Protein AF-A0A955RBR2-F1 (afdb_monomer)

Radius of gyration: 29.65 Å; Cα contacts (8 Å, |Δi|>4): 440; chains: 1; bounding box: 81×74×74 Å

Secondary structure (DSSP, 8-state):
-----------------------SSGGGTGGGSPPTT-S----HHHHHHHHH------HHHHHHHHHTT--HHHHHHHHHHTT----TTTS--HHHHHHHHHHTSPPEEEEEETTTTHHHHHHHHHHHHHHHHHHHHH---PPPPTT--HHHHHHHHHHHHHHHHHHHHHHHHHHHTEEEEEEEEEEEEEETTEEEEEEEEE-TTS-HHHHHHHHT-TT-SEEEEEEEE-SSEEEEEEE-SSS-EEEEEEPTT---SEEEEEEEE-TTS-EEEEEE-

Solvent-accessible surface area (backbone atoms only — not comparable to full-atom values): 15579 Å² total; per-residue (Å²): 139,88,82,87,83,84,80,80,80,80,78,78,78,74,81,77,82,62,85,71,69,76,35,61,51,71,78,56,49,62,83,71,53,77,63,90,86,67,88,82,79,79,61,60,70,58,40,52,23,52,66,70,32,86,45,85,49,43,50,57,53,34,51,52,37,34,58,68,66,50,57,66,70,55,40,44,43,47,16,59,65,28,74,42,92,75,47,77,89,78,62,60,22,64,68,59,49,29,55,55,23,18,68,69,25,68,74,45,75,48,80,32,34,82,90,47,47,69,52,62,56,49,52,48,50,53,42,53,52,48,40,55,50,36,49,62,73,70,51,80,88,72,78,80,51,96,88,52,50,72,58,56,44,42,49,50,52,50,53,50,53,53,48,44,32,56,58,32,14,31,53,64,18,30,55,48,35,29,37,39,38,39,42,33,64,25,43,74,41,81,51,98,92,36,49,14,18,37,20,69,47,82,40,74,88,54,60,65,66,56,54,29,60,71,55,61,32,85,85,46,58,54,48,62,43,48,64,82,46,46,92,41,40,68,46,40,35,36,36,57,57,98,58,35,26,44,41,36,36,32,31,79,75,33,72,40,64,38,32,41,38,39,36,35,33,47,89,90,43,51,36,34,31,36,37,37,81

pLDDT: mean 86.08, std 15.45, range [29.11, 97.06]

Mean predicted aligned error: 9.51 Å

Sequence (277 aa):
MLTVALFSLLCVAHAEDTPGIVIEKVGDIYPILPPPGATRWDPNPLIEAIKASTGTFTPKDVYELIDHEVRPDVVSAVAAKAALFYDKNNMVSLTVQQQRARGGAMKQTVTLDDNNFAQLFQTFSDHRDAIAGADARVGALGDRRSDESQSMYERRARARDEQLVKVRGPFEGRIANTTFTITLPATVQERDGCSRAVAAWNANAIDFDLFRYTMGTTRAASATVALTQSPSIDKAWFVIDAQRRFEVLGKCGTTGSKAKVTMTRTPEGAWSGSAGF

Structure (mmCIF, N/CA/C/O backbone):
data_AF-A0A955RBR2-F1
#
_entry.id   AF-A0A955RBR2-F1
#
loop_
_atom_site.group_PDB
_atom_site.id
_atom_site.type_symbol
_atom_site.label_atom_id
_atom_site.label_alt_id
_atom_site.label_comp_id
_atom_site.label_asym_id
_atom_site.label_entity_id
_atom_site.label_seq_id
_atom_site.pdbx_PDB_ins_code
_atom_site.Cartn_x
_atom_site.Cartn_y
_atom_site.Cartn_z
_atom_site.occupancy
_atom_site.B_iso_or_equiv
_atom_site.auth_seq_id
_atom_site.auth_comp_id
_atom_site.auth_asym_id
_atom_site.auth_atom_id
_atom_site.pdbx_PDB_model_num
ATOM 1 N N . MET A 1 1 ? 57.818 56.211 -31.848 1.00 38.31 1 MET A N 1
ATOM 2 C CA . MET A 1 1 ? 56.906 55.292 -32.559 1.00 38.31 1 MET A CA 1
ATOM 3 C C . MET A 1 1 ? 56.902 53.978 -31.808 1.00 38.31 1 MET A C 1
ATOM 5 O O . MET A 1 1 ? 57.964 53.425 -31.565 1.00 38.31 1 MET A O 1
ATOM 9 N N . LEU A 1 2 ? 55.722 53.597 -31.335 1.00 31.80 2 LEU A N 1
ATOM 10 C CA . LEU A 1 2 ? 55.438 52.456 -30.475 1.00 31.80 2 LEU A CA 1
ATOM 11 C C . LEU A 1 2 ? 55.069 51.269 -31.378 1.00 31.80 2 LEU A C 1
ATOM 13 O O . LEU A 1 2 ? 54.145 51.409 -32.177 1.00 31.80 2 LEU A O 1
ATOM 17 N N . THR A 1 3 ? 55.740 50.125 -31.245 1.00 33.94 3 THR A N 1
ATOM 18 C CA . THR A 1 3 ? 55.301 48.874 -31.884 1.00 33.94 3 THR A CA 1
ATOM 19 C C . THR A 1 3 ? 55.317 47.774 -30.831 1.00 33.94 3 THR A C 1
ATOM 21 O O . THR A 1 3 ? 56.371 47.277 -30.447 1.00 33.94 3 THR A O 1
ATOM 24 N N . VAL A 1 4 ? 54.133 47.444 -30.316 1.00 33.88 4 VAL A N 1
ATOM 25 C CA . VAL A 1 4 ? 53.898 46.310 -29.417 1.00 33.88 4 VAL A CA 1
ATOM 26 C C . VAL A 1 4 ? 53.639 45.088 -30.295 1.00 33.88 4 VAL A C 1
ATOM 28 O O . VAL A 1 4 ? 52.676 45.074 -31.059 1.00 33.88 4 VAL A O 1
ATOM 31 N N . ALA A 1 5 ? 54.508 44.081 -30.212 1.00 37.19 5 ALA A N 1
ATOM 32 C CA . ALA A 1 5 ? 54.297 42.787 -30.850 1.00 37.19 5 ALA A CA 1
ATOM 33 C C . ALA A 1 5 ? 53.444 41.900 -29.930 1.00 37.19 5 ALA A C 1
ATOM 35 O O . ALA A 1 5 ? 53.827 41.593 -28.802 1.00 37.19 5 ALA A O 1
ATOM 36 N N . LEU A 1 6 ? 52.270 41.520 -30.430 1.00 32.66 6 LEU A N 1
ATOM 37 C CA . LEU A 1 6 ? 51.322 40.607 -29.806 1.00 32.66 6 LEU A CA 1
ATOM 38 C C . LEU A 1 6 ? 51.827 39.165 -30.014 1.00 32.66 6 LEU A C 1
ATOM 40 O O . LEU A 1 6 ? 51.811 38.671 -31.139 1.00 32.66 6 LEU A O 1
ATOM 44 N N . PHE A 1 7 ? 52.287 38.488 -28.960 1.00 32.66 7 PHE A N 1
ATOM 45 C CA . PHE A 1 7 ? 52.522 37.040 -28.989 1.00 32.66 7 PHE A CA 1
ATOM 46 C C . PHE A 1 7 ? 51.293 36.337 -28.410 1.00 32.66 7 PHE A C 1
ATOM 48 O O . PHE A 1 7 ? 51.072 36.324 -27.200 1.00 32.66 7 PHE A O 1
ATOM 55 N N . SER A 1 8 ? 50.466 35.776 -29.289 1.00 34.03 8 SER A N 1
ATOM 56 C CA . SER A 1 8 ? 49.366 34.888 -28.920 1.00 34.03 8 SER A CA 1
ATOM 57 C C . SER A 1 8 ? 49.933 33.518 -28.539 1.00 34.03 8 SER A C 1
ATOM 59 O O . SER A 1 8 ? 50.318 32.739 -29.409 1.00 34.03 8 SER A O 1
ATOM 61 N N . LEU A 1 9 ? 49.984 33.214 -27.239 1.00 33.88 9 LEU A N 1
ATOM 62 C CA . LEU A 1 9 ? 50.126 31.840 -26.761 1.00 33.88 9 LEU A CA 1
ATOM 63 C C . LEU A 1 9 ? 48.820 31.090 -27.064 1.00 33.88 9 LEU A C 1
ATOM 65 O O . LEU A 1 9 ? 47.796 31.329 -26.424 1.00 33.88 9 LEU A O 1
ATOM 69 N N . LEU A 1 10 ? 48.856 30.177 -28.035 1.00 35.56 10 LEU A N 1
ATOM 70 C CA . LEU A 1 10 ? 47.874 29.101 -28.126 1.00 35.56 10 LEU A CA 1
ATOM 71 C C . LEU A 1 10 ? 48.101 28.151 -26.942 1.00 35.56 10 LEU A C 1
ATOM 73 O O . LEU A 1 10 ? 49.005 27.318 -26.969 1.00 35.56 10 LEU A O 1
ATOM 77 N N . CYS A 1 11 ? 47.262 28.250 -25.913 1.00 29.11 11 CYS A N 1
ATOM 78 C CA . CYS A 1 11 ? 47.038 27.130 -25.009 1.00 29.11 11 CYS A CA 1
ATOM 79 C C . CYS A 1 11 ? 46.270 26.055 -25.784 1.00 29.11 11 CYS A C 1
ATOM 81 O O . CYS A 1 11 ? 45.053 26.138 -25.943 1.00 29.11 11 CYS A O 1
ATOM 83 N N . VAL A 1 12 ? 46.985 25.044 -26.277 1.00 35.69 12 VAL A N 1
ATOM 84 C CA . VAL A 1 12 ? 46.375 23.765 -26.645 1.00 35.69 12 VAL A CA 1
ATOM 85 C C . VAL A 1 12 ? 45.964 23.099 -25.335 1.00 35.69 12 VAL A C 1
ATOM 87 O O . VAL A 1 12 ? 46.777 22.458 -24.669 1.00 35.69 12 VAL A O 1
ATOM 90 N N . ALA A 1 13 ? 44.712 23.316 -24.934 1.00 34.09 13 ALA A N 1
ATOM 91 C CA . ALA A 1 13 ? 44.087 22.541 -23.877 1.00 34.09 13 ALA A CA 1
ATOM 92 C C . ALA A 1 13 ? 44.021 21.087 -24.360 1.00 34.09 13 ALA A C 1
ATOM 94 O O . ALA A 1 13 ? 43.207 20.735 -25.212 1.00 34.09 13 ALA A O 1
ATOM 95 N N . HIS A 1 14 ? 44.939 20.265 -23.858 1.00 30.06 14 HIS A N 1
ATOM 96 C CA . HIS A 1 14 ? 44.814 18.822 -23.938 1.00 30.06 14 HIS A CA 1
ATOM 97 C C . HIS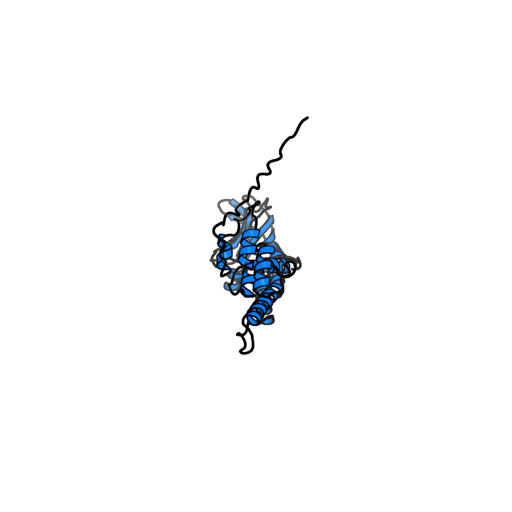 A 1 14 ? 43.569 18.451 -23.133 1.00 30.06 14 HIS A C 1
ATOM 99 O O . HIS A 1 14 ? 43.501 18.725 -21.936 1.00 30.06 14 HIS A O 1
ATOM 105 N N . ALA A 1 15 ? 42.566 17.892 -23.808 1.00 33.88 15 ALA A N 1
ATOM 106 C CA . ALA A 1 15 ? 41.482 17.196 -23.142 1.00 33.88 15 ALA A CA 1
ATOM 107 C C . ALA A 1 15 ? 42.113 16.018 -22.391 1.00 33.88 15 ALA A C 1
ATOM 109 O O . ALA A 1 15 ? 42.592 15.070 -23.012 1.00 33.88 15 ALA A O 1
ATOM 110 N N . GLU A 1 16 ? 42.214 16.135 -21.070 1.00 36.62 16 GLU A N 1
ATOM 111 C CA . GLU A 1 16 ? 42.677 15.044 -20.225 1.00 36.62 16 GLU A CA 1
ATOM 112 C C . GLU A 1 16 ? 41.639 13.921 -20.267 1.00 36.62 16 GLU A C 1
ATOM 114 O O . GLU A 1 16 ? 40.476 14.092 -19.891 1.00 36.62 16 GLU A O 1
ATOM 119 N N . ASP A 1 17 ? 42.096 12.781 -20.778 1.00 39.78 17 ASP A N 1
ATOM 120 C CA . ASP A 1 17 ? 41.400 11.506 -20.862 1.00 39.78 17 ASP A CA 1
ATOM 121 C C . ASP A 1 17 ? 41.093 11.035 -19.432 1.00 39.78 17 ASP A C 1
ATOM 123 O O . ASP A 1 17 ? 41.914 10.434 -18.735 1.00 39.78 17 ASP A O 1
ATOM 127 N N . THR A 1 18 ? 39.920 11.423 -18.933 1.00 44.91 18 THR A N 1
ATOM 128 C CA . THR A 1 18 ? 39.388 10.915 -17.666 1.00 44.91 18 THR A CA 1
ATOM 129 C C . THR A 1 18 ? 39.171 9.418 -17.875 1.00 44.91 18 THR A C 1
ATOM 131 O O . THR A 1 18 ? 38.595 9.086 -18.910 1.00 44.91 18 THR A O 1
ATOM 134 N N . PRO A 1 19 ? 39.602 8.507 -16.972 1.00 51.41 19 PRO A N 1
ATOM 135 C CA . PRO A 1 19 ? 39.391 7.072 -17.159 1.00 51.41 19 PRO A CA 1
ATOM 136 C C . PRO A 1 19 ? 37.927 6.831 -17.523 1.00 51.41 19 PRO A C 1
ATOM 138 O O . PRO A 1 19 ? 37.027 7.121 -16.731 1.00 51.41 19 PRO A O 1
ATOM 141 N N . GLY A 1 20 ? 37.715 6.434 -18.780 1.00 76.88 20 GLY A N 1
ATOM 142 C CA . GLY A 1 20 ? 36.411 6.517 -19.416 1.00 76.88 20 GLY A CA 1
ATOM 143 C C . GLY A 1 20 ? 35.409 5.670 -18.653 1.00 76.88 20 GLY A C 1
ATOM 144 O O . GLY A 1 20 ? 35.665 4.500 -18.372 1.00 76.88 20 GLY A O 1
ATOM 145 N N . ILE A 1 21 ? 34.268 6.257 -18.300 1.00 86.69 21 ILE A N 1
ATOM 146 C CA . ILE A 1 21 ? 33.142 5.491 -17.776 1.00 86.69 21 ILE A CA 1
ATOM 147 C C . ILE A 1 21 ? 32.750 4.474 -18.856 1.00 86.69 21 ILE A C 1
ATOM 149 O O . ILE A 1 21 ? 32.410 4.859 -19.974 1.00 86.69 21 ILE A O 1
ATOM 153 N N . VAL A 1 22 ? 32.787 3.185 -18.524 1.00 90.88 22 VAL A N 1
ATOM 154 C CA . VAL A 1 22 ? 32.344 2.106 -19.412 1.00 90.88 22 VAL A CA 1
ATOM 155 C C . VAL A 1 22 ? 31.019 1.574 -18.890 1.00 90.88 22 VAL A C 1
ATOM 157 O O . VAL A 1 22 ? 30.930 1.153 -17.740 1.00 90.88 22 VAL A O 1
ATOM 160 N N . ILE A 1 23 ? 29.993 1.604 -19.740 1.00 93.12 23 ILE A N 1
ATOM 161 C CA . ILE A 1 23 ? 28.670 1.049 -19.446 1.00 93.12 23 ILE A CA 1
ATOM 162 C C . ILE A 1 23 ? 28.407 -0.075 -20.441 1.00 93.12 23 ILE A C 1
ATOM 164 O O . ILE A 1 23 ? 28.347 0.186 -21.641 1.00 93.12 23 ILE A O 1
ATOM 168 N N . GLU A 1 24 ? 28.210 -1.304 -19.976 1.00 91.12 24 GLU A N 1
ATOM 169 C CA . GLU A 1 24 ? 27.816 -2.442 -20.824 1.00 91.12 24 GLU A CA 1
ATOM 170 C C . GLU A 1 24 ? 26.394 -2.918 -20.517 1.00 91.12 24 GLU A C 1
ATOM 172 O O . GLU A 1 24 ? 25.715 -3.473 -21.383 1.00 91.12 24 GLU A O 1
ATOM 177 N N . LYS A 1 25 ? 25.928 -2.676 -19.291 1.00 92.25 25 LYS A N 1
ATOM 178 C CA . LYS A 1 25 ? 24.607 -3.066 -18.787 1.00 92.25 25 LYS A CA 1
ATOM 179 C C . LYS A 1 25 ? 24.084 -2.040 -17.786 1.00 92.25 25 LYS A C 1
ATOM 181 O O . LYS A 1 25 ? 24.838 -1.241 -17.235 1.00 92.25 25 LYS A O 1
ATOM 186 N N . VAL A 1 26 ? 22.790 -2.118 -17.473 1.00 92.44 26 VAL A N 1
ATOM 187 C CA . VAL A 1 26 ? 22.153 -1.253 -16.461 1.00 92.44 26 VAL A CA 1
ATOM 188 C C . VAL A 1 26 ? 22.843 -1.318 -15.103 1.00 92.44 26 VAL A C 1
ATOM 190 O O . VAL A 1 26 ? 22.989 -0.293 -14.446 1.00 92.44 26 VAL A O 1
ATOM 193 N N . GLY A 1 27 ? 23.337 -2.495 -14.710 1.00 91.62 27 GLY A N 1
ATOM 194 C CA . GLY A 1 27 ? 24.050 -2.676 -13.445 1.00 91.62 27 GLY A CA 1
ATOM 195 C C . GLY A 1 27 ? 25.259 -1.750 -13.262 1.00 91.62 27 GLY A C 1
ATOM 196 O O . GLY A 1 27 ? 25.570 -1.390 -12.130 1.00 91.62 27 GLY A O 1
ATOM 197 N N . ASP A 1 28 ? 25.899 -1.323 -14.353 1.00 93.75 28 ASP A N 1
ATOM 198 C CA . ASP A 1 28 ? 27.083 -0.455 -14.313 1.00 93.75 28 ASP A CA 1
ATOM 199 C C . ASP A 1 28 ? 26.712 1.016 -14.061 1.00 93.75 28 ASP A C 1
ATOM 201 O O . ASP A 1 28 ? 27.560 1.823 -13.690 1.00 93.75 28 ASP A O 1
ATOM 205 N N . ILE A 1 29 ? 25.432 1.371 -14.222 1.00 93.38 29 ILE A N 1
ATOM 206 C CA . ILE A 1 29 ? 24.913 2.724 -13.996 1.00 93.38 29 ILE A CA 1
ATOM 207 C C . ILE A 1 29 ? 24.826 3.013 -12.492 1.00 93.38 29 ILE A C 1
ATOM 209 O O . ILE A 1 29 ? 25.201 4.101 -12.055 1.00 93.38 29 ILE A O 1
ATOM 213 N N . TYR A 1 30 ? 24.359 2.052 -11.685 1.00 93.00 30 TYR A N 1
ATOM 214 C CA . TYR A 1 30 ? 24.058 2.272 -10.263 1.00 93.00 30 TYR A CA 1
ATOM 215 C C . TYR A 1 30 ? 25.238 2.774 -9.418 1.00 93.00 30 TYR A C 1
ATOM 217 O O . TYR A 1 30 ? 25.023 3.705 -8.642 1.00 93.00 30 TYR A O 1
ATOM 225 N N . PRO A 1 31 ? 26.473 2.250 -9.557 1.00 92.00 31 PRO A N 1
ATOM 226 C CA . PRO A 1 31 ? 27.621 2.740 -8.789 1.00 92.00 31 PRO A CA 1
ATOM 227 C C . PRO A 1 31 ? 28.009 4.195 -9.088 1.00 92.00 31 PRO A C 1
ATOM 229 O O . PRO A 1 31 ? 28.747 4.799 -8.315 1.00 92.00 31 PRO A O 1
ATOM 232 N N . ILE A 1 32 ? 27.547 4.744 -10.215 1.00 91.69 32 ILE A N 1
ATOM 233 C CA . ILE A 1 32 ? 27.901 6.082 -10.711 1.00 91.69 32 ILE A CA 1
ATOM 234 C C . ILE A 1 32 ? 26.835 7.114 -10.317 1.00 91.69 32 ILE A C 1
ATOM 236 O O . ILE A 1 32 ? 27.088 8.324 -10.333 1.00 91.69 32 ILE A O 1
ATOM 240 N N . LEU A 1 33 ? 25.634 6.649 -9.957 1.00 91.00 33 LEU A N 1
ATOM 241 C CA . LEU A 1 33 ? 24.558 7.516 -9.503 1.00 91.00 33 LEU A CA 1
ATOM 242 C C . LEU A 1 33 ? 24.964 8.249 -8.219 1.00 91.00 33 LEU A C 1
ATOM 244 O O . LEU A 1 33 ? 25.664 7.696 -7.366 1.00 91.00 33 LEU A O 1
ATOM 248 N N . PRO A 1 34 ? 24.517 9.503 -8.053 1.00 89.19 34 PRO A N 1
ATOM 249 C CA . PRO A 1 34 ? 24.837 10.245 -6.854 1.00 89.19 34 PRO A CA 1
ATOM 250 C C . PRO A 1 34 ? 24.145 9.619 -5.636 1.00 89.19 34 PRO A C 1
ATOM 252 O O . PRO A 1 34 ? 23.064 9.034 -5.766 1.00 89.19 34 PRO A O 1
ATOM 255 N N . PRO A 1 35 ? 24.704 9.794 -4.427 1.00 84.31 35 PRO A N 1
ATOM 256 C CA . PRO A 1 35 ? 24.008 9.397 -3.215 1.00 84.31 35 PRO A CA 1
ATOM 257 C C . PRO A 1 35 ? 22.679 10.166 -3.080 1.00 84.31 35 PRO A C 1
ATOM 259 O O . PRO A 1 35 ? 22.572 11.311 -3.546 1.00 84.31 35 PRO A O 1
ATOM 262 N N . PRO A 1 36 ? 21.667 9.582 -2.410 1.00 80.31 36 PRO A N 1
ATOM 263 C CA . PRO A 1 36 ? 20.392 10.252 -2.179 1.00 80.31 36 PRO A CA 1
ATOM 264 C C . PRO A 1 36 ? 20.579 11.641 -1.550 1.00 80.31 36 PRO A C 1
ATOM 266 O O . PRO A 1 36 ? 21.291 11.796 -0.560 1.00 80.31 36 PRO A O 1
ATOM 269 N N . GLY A 1 37 ? 19.935 12.658 -2.129 1.00 75.44 37 GLY A N 1
ATOM 270 C CA . GLY A 1 37 ? 19.992 14.040 -1.633 1.00 75.44 37 GLY A CA 1
ATOM 271 C C . GLY A 1 37 ? 21.184 14.873 -2.118 1.00 75.44 37 GLY A C 1
ATOM 272 O O . GLY A 1 37 ? 21.305 16.032 -1.718 1.00 75.44 37 GLY A O 1
ATOM 273 N N . ALA A 1 38 ? 22.048 14.344 -2.991 1.00 82.56 38 ALA A N 1
ATOM 274 C CA . ALA A 1 38 ? 23.099 15.147 -3.611 1.00 82.56 38 ALA A CA 1
ATOM 275 C C . ALA A 1 38 ? 22.505 16.295 -4.446 1.00 82.56 38 ALA A C 1
ATOM 277 O O . ALA A 1 38 ? 21.700 16.086 -5.352 1.00 82.56 38 ALA A O 1
ATOM 278 N N . THR A 1 39 ? 22.939 17.523 -4.166 1.00 76.50 39 THR A N 1
ATOM 279 C CA . THR A 1 39 ? 22.464 18.737 -4.854 1.00 76.50 39 THR A CA 1
ATOM 280 C C . THR A 1 39 ? 23.359 19.163 -6.017 1.00 76.50 39 THR A C 1
ATOM 282 O O . THR A 1 39 ? 22.969 20.011 -6.817 1.00 76.50 39 THR A O 1
ATOM 285 N N . ARG A 1 40 ? 24.565 18.591 -6.121 1.00 82.94 40 ARG A N 1
ATOM 286 C CA . ARG A 1 40 ? 25.558 18.895 -7.158 1.00 82.94 40 ARG A CA 1
ATOM 287 C C . ARG A 1 40 ? 26.092 17.596 -7.749 1.00 82.94 40 ARG A C 1
ATOM 289 O O . ARG A 1 40 ? 26.981 16.975 -7.177 1.00 82.94 40 ARG A O 1
ATOM 296 N N . TRP A 1 41 ? 25.522 17.194 -8.878 1.00 88.75 41 TRP A N 1
ATOM 297 C CA . TRP A 1 41 ? 25.994 16.071 -9.682 1.00 88.75 41 TRP A CA 1
ATOM 298 C C . TRP A 1 41 ? 25.629 16.304 -11.151 1.00 88.75 41 TRP A C 1
ATOM 300 O O . TRP A 1 41 ? 24.476 16.624 -11.470 1.00 88.75 41 TRP A O 1
ATOM 310 N N . ASP A 1 42 ? 26.624 16.172 -12.025 1.00 89.88 42 ASP A N 1
ATOM 311 C CA . ASP A 1 42 ? 26.473 16.302 -13.472 1.00 89.88 42 ASP A CA 1
ATOM 312 C C . ASP A 1 42 ? 26.275 14.909 -14.095 1.00 89.88 42 ASP A C 1
ATOM 314 O O . ASP A 1 42 ? 27.162 14.064 -13.965 1.00 89.88 42 ASP A O 1
ATOM 318 N N . PRO A 1 43 ? 25.139 14.635 -14.764 1.00 92.31 43 PRO A N 1
ATOM 319 C CA . PRO A 1 43 ? 24.895 13.347 -15.407 1.00 92.31 43 PRO A CA 1
ATOM 320 C C . PRO A 1 43 ? 25.666 13.183 -16.719 1.00 92.31 43 PRO A C 1
ATOM 322 O O . PRO A 1 43 ? 25.678 12.083 -17.265 1.00 92.31 43 PRO A O 1
ATOM 325 N N . ASN A 1 44 ? 26.196 14.268 -17.301 1.00 94.12 44 ASN A N 1
ATOM 326 C CA . ASN A 1 44 ? 26.586 14.288 -18.707 1.00 94.12 44 ASN A CA 1
ATOM 327 C C . ASN A 1 44 ? 27.673 13.252 -19.015 1.00 94.12 44 ASN A C 1
ATOM 329 O O . ASN A 1 44 ? 27.507 12.535 -20.001 1.00 94.12 44 ASN A O 1
ATOM 333 N N . PRO A 1 45 ? 28.707 13.064 -18.167 1.00 93.94 45 PRO A N 1
ATOM 334 C CA . PRO A 1 45 ? 29.693 12.007 -18.387 1.00 93.94 45 PRO A CA 1
ATOM 335 C C . PRO A 1 45 ? 29.068 10.607 -18.471 1.00 93.94 45 PRO A C 1
ATOM 337 O O . PRO A 1 45 ? 29.426 9.815 -19.339 1.00 93.94 45 PRO A O 1
ATOM 340 N N . LEU A 1 46 ? 28.085 10.315 -17.612 1.00 95.00 46 LEU A N 1
ATOM 341 C CA . LEU A 1 46 ? 27.357 9.045 -17.624 1.00 95.00 46 LEU A CA 1
ATOM 342 C C . LEU A 1 46 ? 26.474 8.912 -18.874 1.00 95.00 46 LEU A C 1
ATOM 344 O O . LEU A 1 46 ? 26.439 7.853 -19.495 1.00 95.00 46 LEU A O 1
ATOM 348 N N . ILE A 1 47 ? 25.776 9.979 -19.270 1.00 95.62 47 ILE A N 1
ATOM 349 C CA . ILE A 1 47 ? 24.927 9.993 -20.470 1.00 95.62 47 ILE A CA 1
ATOM 350 C C . ILE A 1 47 ? 25.758 9.750 -21.736 1.00 95.62 47 ILE A C 1
ATOM 352 O O . ILE A 1 47 ? 25.348 8.961 -22.588 1.00 95.62 47 ILE A O 1
ATOM 356 N N . GLU A 1 48 ? 26.917 10.396 -21.868 1.00 95.62 48 GLU A N 1
ATOM 357 C CA . GLU A 1 48 ? 27.809 10.185 -23.013 1.00 95.62 48 GLU A CA 1
ATOM 358 C C . GLU A 1 48 ? 28.371 8.759 -23.033 1.00 95.62 48 GLU A C 1
ATOM 360 O O . GLU A 1 48 ? 28.381 8.124 -24.089 1.00 95.62 48 GLU A O 1
ATOM 365 N N . ALA A 1 49 ? 28.713 8.195 -21.871 1.00 94.94 49 ALA A N 1
ATOM 366 C CA . ALA A 1 49 ? 29.115 6.794 -21.765 1.00 94.94 49 ALA A CA 1
ATOM 367 C C . ALA A 1 49 ? 27.996 5.816 -22.176 1.00 94.94 49 ALA A C 1
ATOM 369 O O . ALA A 1 49 ? 28.249 4.854 -22.901 1.00 94.94 49 ALA A O 1
ATOM 370 N N . ILE A 1 50 ? 26.740 6.079 -21.795 1.00 96.12 50 ILE A N 1
ATOM 371 C CA . ILE A 1 50 ? 25.576 5.282 -22.227 1.00 96.12 50 ILE A CA 1
ATOM 372 C C . ILE A 1 50 ? 25.389 5.357 -23.749 1.00 96.12 50 ILE A C 1
ATOM 374 O O . ILE A 1 50 ? 25.125 4.342 -24.396 1.00 96.12 50 ILE A O 1
ATOM 378 N N . LYS A 1 51 ? 25.530 6.546 -24.349 1.00 94.38 51 LYS A N 1
ATOM 379 C CA . LYS A 1 51 ? 25.419 6.714 -25.808 1.00 94.38 51 LYS A CA 1
ATOM 380 C C . LYS A 1 51 ? 26.514 5.938 -26.541 1.00 94.38 51 LYS A C 1
ATOM 382 O O . LYS A 1 51 ? 26.204 5.227 -27.504 1.00 94.38 51 LYS A O 1
ATOM 387 N N . ALA A 1 52 ? 27.753 6.051 -26.057 1.00 93.75 52 ALA A N 1
ATOM 388 C CA . ALA A 1 52 ? 28.937 5.390 -26.603 1.00 93.75 52 ALA A CA 1
ATOM 389 C C . ALA A 1 52 ? 28.959 3.869 -26.370 1.00 93.75 52 ALA A C 1
ATOM 391 O O . ALA A 1 52 ? 29.639 3.153 -27.102 1.00 93.75 52 ALA A O 1
ATOM 392 N N . SER A 1 53 ? 28.199 3.372 -25.391 1.00 93.31 53 SER A N 1
ATOM 393 C CA . SER A 1 53 ? 28.088 1.948 -25.077 1.00 93.31 53 SER A CA 1
ATOM 394 C C . SER A 1 53 ? 27.748 1.098 -26.304 1.00 93.31 53 SER A C 1
ATOM 396 O O . SER A 1 53 ? 26.846 1.418 -27.083 1.00 93.31 53 SER A O 1
ATOM 398 N N . THR A 1 54 ? 28.421 -0.038 -26.446 1.00 90.31 54 THR A N 1
ATOM 399 C CA . THR A 1 54 ? 28.084 -1.092 -27.416 1.00 90.31 54 THR A CA 1
ATOM 400 C C . THR A 1 54 ? 27.157 -2.159 -26.823 1.00 90.31 54 THR A C 1
ATOM 402 O O . THR A 1 54 ? 26.758 -3.086 -27.529 1.00 90.31 54 THR A O 1
ATOM 405 N N . GLY A 1 55 ? 26.792 -2.019 -25.544 1.00 88.06 55 GLY A N 1
ATOM 406 C CA . GLY A 1 55 ? 25.884 -2.909 -24.832 1.00 88.06 55 GLY A CA 1
ATOM 407 C C . GLY A 1 55 ? 24.486 -2.941 -25.449 1.00 88.06 55 GLY A C 1
ATOM 408 O O . GLY A 1 55 ? 23.996 -1.956 -26.011 1.00 88.06 55 GLY A O 1
ATOM 409 N N . THR A 1 56 ? 23.831 -4.098 -25.345 1.00 89.50 56 THR A N 1
ATOM 410 C CA . THR A 1 56 ? 22.446 -4.271 -25.797 1.00 89.50 56 THR A CA 1
ATOM 411 C C . THR A 1 56 ? 21.501 -3.939 -24.652 1.00 89.50 56 THR A C 1
ATOM 413 O O . THR A 1 56 ? 21.406 -4.701 -23.695 1.00 89.50 56 THR A O 1
ATOM 416 N N . PHE A 1 57 ? 20.790 -2.819 -24.772 1.00 94.81 57 PHE A N 1
ATOM 417 C CA . PHE A 1 57 ? 19.751 -2.424 -23.826 1.00 94.81 57 PHE A CA 1
ATOM 418 C C . PHE A 1 57 ? 18.377 -2.883 -24.304 1.00 94.81 57 PHE A C 1
ATOM 420 O O . PHE A 1 57 ? 18.084 -2.924 -25.501 1.00 94.81 57 PHE A O 1
ATOM 427 N N . THR A 1 58 ? 17.520 -3.203 -23.350 1.00 95.31 58 THR A N 1
ATOM 428 C CA . THR A 1 58 ? 16.186 -3.758 -23.566 1.00 95.31 58 THR A CA 1
ATOM 429 C C . THR A 1 58 ? 15.116 -2.883 -22.909 1.00 95.31 58 THR A C 1
ATOM 431 O O . THR A 1 58 ? 15.423 -2.041 -22.067 1.00 95.31 58 THR A O 1
ATOM 434 N N . PRO A 1 59 ? 13.826 -3.036 -23.249 1.00 96.44 59 PRO A N 1
ATOM 435 C CA . PRO A 1 59 ? 12.765 -2.371 -22.500 1.00 96.44 59 PRO A CA 1
ATOM 436 C C . PRO A 1 59 ? 12.810 -2.651 -20.994 1.00 96.44 59 PRO A C 1
ATOM 438 O O . PRO A 1 59 ? 12.553 -1.738 -20.209 1.00 96.44 59 PRO A O 1
ATOM 441 N N . LYS A 1 60 ? 13.168 -3.876 -20.581 1.00 95.56 60 LYS A N 1
ATOM 442 C CA . LYS A 1 60 ? 13.317 -4.223 -19.160 1.00 95.56 60 LYS A CA 1
ATOM 443 C C . LYS A 1 60 ? 14.304 -3.300 -18.439 1.00 95.56 60 LYS A C 1
ATOM 445 O O . LYS A 1 60 ? 13.971 -2.794 -17.373 1.00 95.56 60 LYS A O 1
ATOM 450 N N . ASP A 1 61 ? 15.455 -3.043 -19.050 1.00 96.62 61 ASP A N 1
ATOM 451 C CA . ASP A 1 61 ? 16.496 -2.149 -18.530 1.00 96.62 61 ASP A CA 1
ATOM 452 C C . ASP A 1 61 ? 15.963 -0.734 -18.259 1.00 96.62 61 ASP A C 1
ATOM 454 O O . ASP A 1 61 ? 16.225 -0.129 -17.220 1.00 96.62 61 ASP A O 1
ATOM 458 N N . VAL A 1 62 ? 15.152 -0.214 -19.184 1.00 97.06 62 VAL A N 1
ATOM 459 C CA . VAL A 1 62 ? 14.535 1.111 -19.048 1.00 97.06 62 VAL A CA 1
ATOM 460 C C . VAL A 1 62 ? 13.539 1.133 -17.889 1.00 97.06 62 VAL A C 1
ATOM 462 O O . VAL A 1 62 ? 13.551 2.064 -17.085 1.00 97.06 62 VAL A O 1
ATOM 465 N N . TYR A 1 63 ? 12.677 0.117 -17.787 1.00 96.88 63 TYR A N 1
ATOM 466 C CA . TYR A 1 63 ? 11.695 0.030 -16.704 1.00 96.88 63 TYR A CA 1
ATOM 467 C C . TYR A 1 63 ? 12.355 -0.141 -15.333 1.00 96.88 63 TYR A C 1
ATOM 469 O O . TYR A 1 63 ? 11.882 0.452 -14.367 1.00 96.88 63 TYR A O 1
ATOM 477 N N . GLU A 1 64 ? 13.472 -0.866 -15.256 1.00 96.00 64 GLU A N 1
ATOM 478 C CA . GLU A 1 64 ? 14.256 -1.012 -14.028 1.00 96.00 64 GLU A CA 1
ATOM 479 C C . GLU A 1 64 ? 14.790 0.340 -13.537 1.00 96.00 64 GLU A C 1
ATOM 481 O O . GLU A 1 64 ? 14.656 0.667 -12.357 1.00 96.00 64 GLU A O 1
ATOM 486 N N . LEU A 1 65 ? 15.329 1.169 -14.434 1.00 96.25 65 LEU A N 1
ATOM 487 C CA . LEU A 1 65 ? 15.788 2.518 -14.088 1.00 96.25 65 LEU A CA 1
ATOM 488 C C . LEU A 1 65 ? 14.633 3.438 -13.670 1.00 96.25 65 LEU A C 1
ATOM 490 O O . LEU A 1 65 ? 14.781 4.217 -12.728 1.00 96.25 65 LEU A O 1
ATOM 494 N N . ILE A 1 66 ? 13.478 3.334 -14.336 1.00 96.19 66 ILE A N 1
ATOM 495 C CA . ILE A 1 66 ? 12.267 4.082 -13.966 1.00 96.19 66 ILE A CA 1
ATOM 496 C C . ILE A 1 66 ? 11.808 3.700 -12.553 1.00 96.19 66 ILE A C 1
ATOM 498 O O . ILE A 1 66 ? 11.481 4.583 -11.761 1.00 96.19 66 ILE A O 1
ATOM 502 N N . ASP A 1 67 ? 11.779 2.408 -12.225 1.00 95.50 67 ASP A N 1
ATOM 503 C CA . ASP A 1 67 ? 11.311 1.923 -10.923 1.00 95.50 67 ASP A CA 1
ATOM 504 C C . ASP A 1 67 ? 12.293 2.225 -9.780 1.00 95.50 67 ASP A C 1
ATOM 506 O O . ASP A 1 67 ? 11.860 2.388 -8.641 1.00 95.50 67 ASP A O 1
ATOM 510 N N . HIS A 1 68 ? 13.582 2.394 -10.088 1.00 92.81 68 HIS A N 1
ATOM 511 C CA . HIS A 1 68 ? 14.590 2.927 -9.161 1.00 92.81 68 HIS A CA 1
ATOM 512 C C . HIS A 1 68 ? 14.610 4.461 -9.087 1.00 92.81 68 HIS A C 1
ATOM 514 O O . HIS A 1 68 ? 15.493 5.031 -8.446 1.00 92.81 68 HIS A O 1
ATOM 520 N N . GLU A 1 69 ? 13.661 5.133 -9.744 1.00 91.31 69 GLU A N 1
ATOM 521 C CA . GLU A 1 69 ? 13.526 6.594 -9.749 1.00 91.31 69 GLU A CA 1
ATOM 522 C C . GLU A 1 69 ? 14.801 7.311 -10.229 1.00 91.31 69 GLU A C 1
ATOM 524 O O . GLU A 1 69 ? 15.121 8.426 -9.808 1.00 91.31 69 GLU A O 1
ATOM 529 N N . VAL A 1 70 ? 15.531 6.672 -11.151 1.00 92.69 70 VAL A N 1
ATOM 530 C CA . VAL A 1 70 ? 16.709 7.264 -11.785 1.00 92.69 70 VAL A CA 1
ATOM 531 C C . VAL A 1 70 ? 16.290 8.491 -12.591 1.00 92.69 70 VAL A C 1
ATOM 533 O O . VAL A 1 70 ? 15.191 8.578 -13.146 1.00 92.69 70 VAL A O 1
ATOM 536 N N . ARG A 1 71 ? 17.188 9.476 -12.648 1.00 92.31 71 ARG A N 1
ATOM 537 C CA . ARG A 1 71 ? 16.918 10.772 -13.262 1.00 92.31 71 ARG A CA 1
ATOM 538 C C . ARG A 1 71 ? 16.446 10.632 -14.726 1.00 92.31 71 ARG A C 1
ATOM 540 O O . ARG A 1 71 ? 17.042 9.857 -15.477 1.00 92.31 71 ARG A O 1
ATOM 547 N N . PRO A 1 72 ? 15.418 11.391 -15.167 1.00 93.69 72 PRO A N 1
ATOM 548 C CA . PRO A 1 72 ? 14.780 11.169 -16.471 1.00 93.69 72 PRO A CA 1
ATOM 549 C C . PRO A 1 72 ? 15.693 11.289 -17.697 1.00 93.69 72 PRO A C 1
ATOM 551 O O . PRO A 1 72 ? 15.424 10.681 -18.726 1.00 93.69 72 PRO A O 1
ATOM 554 N N . ASP A 1 73 ? 16.755 12.085 -17.625 1.00 94.69 73 ASP A N 1
ATOM 555 C CA . ASP A 1 73 ? 17.730 12.250 -18.705 1.00 94.69 73 ASP A CA 1
ATOM 556 C C . ASP A 1 73 ? 18.628 11.019 -18.888 1.00 94.69 73 ASP A C 1
ATOM 558 O O . ASP A 1 73 ? 18.862 10.604 -20.023 1.00 94.69 73 ASP A O 1
ATOM 562 N N . VAL A 1 74 ? 19.050 10.385 -17.792 1.00 95.75 74 VAL A N 1
ATOM 563 C CA . VAL A 1 74 ? 19.761 9.095 -17.821 1.00 95.75 74 VAL A CA 1
ATOM 564 C C . VAL A 1 74 ? 18.845 7.995 -18.365 1.00 95.75 74 VAL A C 1
ATOM 566 O O . VAL A 1 74 ? 19.240 7.250 -19.261 1.00 95.75 74 VAL A O 1
ATOM 569 N N . VAL A 1 75 ? 17.592 7.938 -17.895 1.00 96.81 75 VAL A N 1
ATOM 570 C CA . VAL A 1 75 ? 16.582 6.989 -18.404 1.00 96.81 75 VAL A CA 1
ATOM 571 C C . VAL A 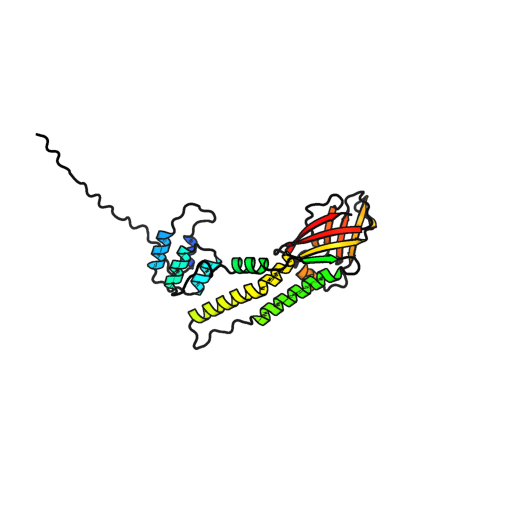1 75 ? 16.354 7.184 -19.905 1.00 96.81 75 VAL A C 1
ATOM 573 O O . VAL A 1 75 ? 16.327 6.211 -20.653 1.00 96.81 75 VAL A O 1
ATOM 576 N N . SER A 1 76 ? 16.237 8.435 -20.360 1.00 97.00 76 SER A N 1
ATOM 577 C CA . SER A 1 76 ? 16.060 8.778 -21.776 1.00 97.00 76 SER A CA 1
ATOM 578 C C . SER A 1 76 ? 17.221 8.281 -22.646 1.00 97.00 76 SER A C 1
ATOM 580 O O . SER A 1 76 ? 16.992 7.747 -23.733 1.00 97.00 76 SER A O 1
ATOM 582 N N . ALA A 1 77 ? 18.464 8.384 -22.159 1.00 96.31 77 ALA A N 1
ATOM 583 C CA . ALA A 1 77 ? 19.636 7.873 -22.868 1.00 96.31 77 ALA A CA 1
ATOM 584 C C . ALA A 1 77 ? 19.578 6.346 -23.051 1.00 96.31 77 ALA A C 1
ATOM 586 O O . ALA A 1 77 ? 19.803 5.849 -24.155 1.00 96.31 77 ALA A O 1
ATOM 587 N N . VAL A 1 78 ? 19.206 5.606 -22.002 1.00 97.06 78 VAL A N 1
ATOM 588 C CA . VAL A 1 78 ? 19.047 4.142 -22.072 1.00 97.06 78 VAL A CA 1
ATOM 589 C C . VAL A 1 78 ? 17.853 3.751 -22.946 1.00 97.06 78 VAL A C 1
ATOM 591 O O . VAL A 1 78 ? 17.955 2.829 -23.754 1.00 97.06 78 VAL A O 1
ATOM 594 N N . ALA A 1 79 ? 16.742 4.486 -22.867 1.00 96.56 79 ALA A N 1
ATOM 595 C CA . ALA A 1 79 ? 15.562 4.254 -23.696 1.00 96.56 79 ALA A CA 1
ATOM 596 C C . ALA A 1 79 ? 15.855 4.406 -25.193 1.00 96.56 79 ALA A C 1
ATOM 598 O O . ALA A 1 79 ? 15.419 3.575 -25.991 1.00 96.56 79 ALA A O 1
ATOM 599 N N . ALA A 1 80 ? 16.659 5.406 -25.567 1.00 95.06 80 ALA A N 1
ATOM 600 C CA . ALA A 1 80 ? 17.119 5.578 -26.940 1.00 95.06 80 ALA A CA 1
ATOM 601 C C . ALA A 1 80 ? 17.935 4.364 -27.425 1.00 95.06 80 ALA A C 1
ATOM 603 O O . ALA A 1 80 ? 17.727 3.901 -28.547 1.00 95.06 80 ALA A O 1
ATOM 604 N N . LYS A 1 81 ? 18.807 3.799 -26.575 1.00 94.75 81 LYS A N 1
ATOM 605 C CA . LYS A 1 81 ? 19.579 2.580 -26.890 1.00 94.75 81 LYS A CA 1
ATOM 606 C C . LYS A 1 81 ? 18.703 1.332 -26.989 1.00 94.75 81 LYS A C 1
ATOM 608 O O . LYS A 1 81 ? 18.967 0.477 -27.826 1.00 94.75 81 LYS A O 1
ATOM 613 N N . ALA A 1 82 ? 17.647 1.258 -26.185 1.00 94.31 82 ALA A N 1
ATOM 614 C CA . ALA A 1 82 ? 16.663 0.179 -26.210 1.00 94.31 82 ALA A CA 1
ATOM 615 C C . ALA A 1 82 ? 15.594 0.332 -27.314 1.00 94.31 82 ALA A C 1
ATOM 617 O O . ALA A 1 82 ? 14.655 -0.464 -27.364 1.00 94.31 82 ALA A O 1
ATOM 618 N N . ALA A 1 83 ? 15.692 1.364 -28.165 1.00 91.94 83 ALA A N 1
ATOM 619 C CA . ALA A 1 83 ? 14.680 1.727 -29.162 1.00 91.94 83 ALA A CA 1
ATOM 620 C C . ALA A 1 83 ? 13.255 1.859 -28.575 1.00 91.94 83 ALA A C 1
ATOM 622 O O . ALA A 1 83 ? 12.256 1.547 -29.229 1.00 91.94 83 ALA A O 1
ATOM 623 N N . LEU A 1 84 ? 13.155 2.323 -27.326 1.00 93.81 84 LEU A N 1
ATOM 624 C CA . LEU A 1 84 ? 11.902 2.530 -26.610 1.00 93.81 84 LEU A CA 1
ATOM 625 C C . LEU A 1 84 ? 11.578 4.026 -26.561 1.00 93.81 84 LEU A C 1
ATOM 627 O O . LEU A 1 84 ? 12.382 4.834 -26.105 1.00 93.81 84 LEU A O 1
ATOM 631 N N . PHE A 1 85 ? 10.372 4.404 -26.988 1.00 92.44 85 PHE A N 1
ATOM 632 C CA . PHE A 1 85 ? 9.889 5.770 -26.792 1.00 92.44 85 PHE A CA 1
ATOM 633 C C . PHE A 1 85 ? 9.644 6.023 -25.300 1.00 92.44 85 PHE A C 1
ATOM 635 O O . PHE A 1 85 ? 8.765 5.391 -24.713 1.00 92.44 85 PHE A O 1
ATOM 642 N N . TYR A 1 86 ? 10.415 6.938 -24.707 1.00 94.06 86 TYR A N 1
ATOM 643 C CA . TYR A 1 86 ? 10.291 7.323 -23.305 1.00 94.06 86 TYR A CA 1
ATOM 644 C C . TYR A 1 86 ? 9.573 8.663 -23.151 1.00 94.06 86 TYR A C 1
ATOM 646 O O . TYR A 1 86 ? 10.057 9.704 -23.591 1.00 94.06 86 TYR A O 1
ATOM 654 N N . ASP A 1 87 ? 8.435 8.631 -22.462 1.00 93.00 87 ASP A N 1
ATOM 655 C CA . ASP A 1 87 ? 7.715 9.822 -22.028 1.00 93.00 87 ASP A CA 1
ATOM 656 C C . ASP A 1 87 ? 7.737 9.902 -20.504 1.00 93.00 87 ASP A C 1
ATOM 658 O O . ASP A 1 87 ? 6.986 9.201 -19.829 1.00 93.00 87 ASP A O 1
ATOM 662 N N . LYS A 1 88 ? 8.566 10.794 -19.957 1.00 90.06 88 LYS A N 1
ATOM 663 C CA . LYS A 1 88 ? 8.738 10.978 -18.507 1.00 90.06 88 LYS A CA 1
ATOM 664 C C . LYS A 1 88 ? 7.443 11.264 -17.737 1.00 90.06 88 LYS A C 1
ATOM 666 O O . LYS A 1 88 ? 7.397 11.042 -16.531 1.00 90.06 88 LYS A O 1
ATOM 671 N N . ASN A 1 89 ? 6.407 11.788 -18.395 1.00 89.12 89 ASN A N 1
ATOM 672 C CA . ASN A 1 89 ? 5.146 12.118 -17.731 1.00 89.12 89 ASN A CA 1
ATOM 673 C C . ASN A 1 89 ? 4.227 10.895 -17.613 1.00 89.12 89 ASN A C 1
ATOM 675 O O . ASN A 1 89 ? 3.444 10.800 -16.665 1.00 89.12 89 ASN A O 1
ATOM 679 N N . ASN A 1 90 ? 4.338 9.962 -18.561 1.00 87.12 90 ASN A N 1
ATOM 680 C CA . ASN A 1 90 ? 3.483 8.781 -18.665 1.00 87.12 90 ASN A CA 1
ATOM 681 C C . ASN A 1 90 ? 4.180 7.497 -18.188 1.00 87.12 90 ASN A C 1
ATOM 683 O O . ASN A 1 90 ? 3.535 6.623 -17.614 1.00 87.12 90 ASN A O 1
ATOM 687 N N . MET A 1 91 ? 5.496 7.399 -18.365 1.00 93.25 91 MET A N 1
ATOM 688 C CA . MET A 1 91 ? 6.335 6.280 -17.941 1.00 93.25 91 MET A CA 1
ATOM 689 C C . MET A 1 91 ? 6.959 6.573 -16.578 1.00 93.25 91 MET A C 1
ATOM 691 O O . MET A 1 91 ? 8.128 6.937 -16.460 1.00 93.25 91 MET A O 1
ATOM 695 N N . VAL A 1 92 ? 6.134 6.431 -15.546 1.00 93.62 92 VAL A N 1
ATOM 696 C CA . VAL A 1 92 ? 6.513 6.606 -14.138 1.00 93.62 92 VAL A CA 1
ATOM 697 C C . VAL A 1 92 ? 6.654 5.254 -13.429 1.00 93.62 92 VAL A C 1
ATOM 699 O O . VAL A 1 92 ? 6.111 4.244 -13.895 1.00 93.62 92 VAL A O 1
ATOM 702 N N . SER A 1 93 ? 7.358 5.241 -12.292 1.00 94.69 93 SER A N 1
ATOM 703 C CA . SER A 1 93 ? 7.582 4.033 -11.486 1.00 94.69 93 SER A CA 1
ATOM 704 C C . SER A 1 93 ? 6.273 3.361 -11.073 1.00 94.69 93 SER A C 1
ATOM 706 O O . SER A 1 93 ? 5.264 4.039 -10.841 1.00 94.69 93 SER A O 1
ATOM 708 N N . LEU A 1 94 ? 6.274 2.028 -10.944 1.00 94.25 94 LEU A N 1
ATOM 709 C CA . LEU A 1 94 ? 5.098 1.300 -10.438 1.00 94.25 94 LEU A CA 1
ATOM 710 C C . LEU A 1 94 ? 4.689 1.802 -9.053 1.00 94.25 94 LEU A C 1
ATOM 712 O O . LEU A 1 94 ? 3.496 1.927 -8.784 1.00 94.25 94 LEU A O 1
ATOM 716 N N . THR A 1 95 ? 5.659 2.173 -8.215 1.00 91.81 95 THR A N 1
ATOM 717 C CA . THR A 1 95 ? 5.431 2.785 -6.901 1.00 91.81 95 THR A CA 1
ATOM 718 C C . THR A 1 95 ? 4.601 4.064 -7.011 1.00 91.81 95 THR A C 1
ATOM 720 O O . THR A 1 95 ? 3.574 4.198 -6.342 1.00 91.81 95 THR A O 1
ATOM 723 N N . VAL A 1 96 ? 4.981 4.987 -7.901 1.00 92.56 96 VAL A N 1
ATOM 724 C CA . VAL A 1 96 ? 4.231 6.232 -8.127 1.00 92.56 96 VAL A CA 1
ATOM 725 C C . VAL A 1 96 ? 2.845 5.940 -8.705 1.00 92.56 96 VAL A C 1
ATOM 727 O O . VAL A 1 96 ? 1.858 6.544 -8.276 1.00 92.56 96 VAL A O 1
ATOM 730 N N . GLN A 1 97 ? 2.730 4.998 -9.647 1.00 93.19 97 GLN A N 1
ATOM 731 C CA . GLN A 1 97 ? 1.427 4.586 -10.186 1.00 93.19 97 GLN A CA 1
ATOM 732 C C . GLN A 1 97 ? 0.521 4.021 -9.087 1.00 93.19 97 GLN A C 1
ATOM 734 O O . GLN A 1 97 ? -0.660 4.365 -9.029 1.00 93.19 97 GLN A O 1
ATOM 739 N N . GLN A 1 98 ? 1.074 3.218 -8.179 1.00 91.31 98 GLN A N 1
ATOM 740 C CA . GLN A 1 98 ? 0.343 2.606 -7.076 1.00 91.31 98 GLN A CA 1
ATOM 741 C C . GLN A 1 98 ? -0.137 3.648 -6.074 1.00 91.31 98 GLN A C 1
ATOM 743 O O . GLN A 1 98 ? -1.302 3.622 -5.6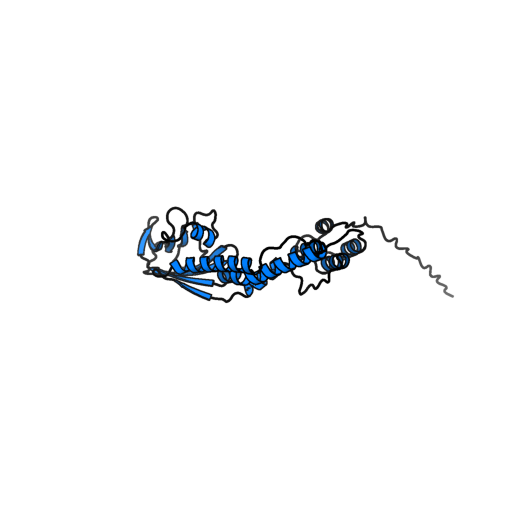79 1.00 91.31 98 GLN A O 1
ATOM 748 N N . GLN A 1 99 ? 0.712 4.609 -5.710 1.00 90.50 99 GLN A N 1
ATOM 749 C CA . GLN A 1 99 ? 0.324 5.719 -4.839 1.00 90.50 99 GLN A CA 1
ATOM 750 C C . GLN A 1 99 ? -0.813 6.548 -5.451 1.00 90.50 99 GLN A C 1
ATOM 752 O O . GLN A 1 99 ? -1.807 6.821 -4.774 1.00 90.50 99 GLN A O 1
ATOM 757 N N . ARG A 1 100 ? -0.719 6.889 -6.744 1.00 92.25 100 ARG A N 1
ATOM 758 C CA . ARG A 1 100 ? -1.782 7.609 -7.471 1.00 92.25 100 ARG A CA 1
ATOM 759 C C . ARG A 1 100 ? -3.086 6.814 -7.492 1.00 92.25 100 ARG A C 1
ATOM 761 O O . ARG A 1 100 ? -4.146 7.365 -7.205 1.00 92.25 100 ARG A O 1
ATOM 768 N N . ALA A 1 101 ? -3.008 5.520 -7.792 1.00 91.81 101 ALA A N 1
ATOM 769 C CA . ALA A 1 101 ? -4.170 4.644 -7.858 1.00 91.81 101 ALA A CA 1
ATOM 770 C C . ALA A 1 101 ? -4.852 4.478 -6.485 1.00 91.81 101 ALA A C 1
ATOM 772 O O . ALA A 1 101 ? -6.079 4.536 -6.403 1.00 91.81 101 ALA A O 1
ATOM 773 N N . ARG A 1 102 ? -4.078 4.361 -5.396 1.00 90.62 102 ARG A N 1
ATOM 774 C CA . ARG A 1 102 ? -4.592 4.360 -4.012 1.00 90.62 102 ARG A CA 1
ATOM 775 C C . ARG A 1 102 ? -5.269 5.677 -3.643 1.00 90.62 102 ARG A C 1
ATOM 777 O O . ARG A 1 102 ? -6.350 5.664 -3.059 1.00 90.62 102 ARG A O 1
ATOM 784 N N . GLY A 1 103 ? -4.673 6.807 -4.025 1.00 87.25 103 GLY A N 1
ATOM 785 C CA . GLY A 1 103 ? -5.236 8.141 -3.790 1.00 87.25 103 GLY A CA 1
ATOM 786 C C . GLY A 1 103 ? -6.598 8.372 -4.456 1.00 87.25 103 GLY A C 1
ATOM 787 O O . GLY A 1 103 ? -7.366 9.208 -3.988 1.00 87.25 103 GLY A O 1
ATOM 788 N N . GLY A 1 104 ? -6.931 7.605 -5.500 1.00 87.44 104 GLY A N 1
ATOM 789 C CA . GLY A 1 104 ? -8.240 7.637 -6.157 1.00 87.44 104 GLY A CA 1
ATOM 790 C C . GLY A 1 104 ? -9.375 6.956 -5.379 1.00 87.44 104 GLY A C 1
ATOM 791 O O . GLY A 1 104 ? -10.523 7.002 -5.820 1.00 87.44 104 GLY A O 1
ATOM 792 N N . ALA A 1 105 ? -9.095 6.307 -4.245 1.00 89.88 105 ALA A N 1
ATOM 793 C CA . ALA A 1 105 ? -10.121 5.655 -3.439 1.00 89.88 105 ALA A CA 1
ATOM 794 C C . ALA A 1 105 ? -11.037 6.670 -2.735 1.00 89.88 105 ALA A C 1
ATOM 796 O O . ALA A 1 105 ? -10.570 7.614 -2.097 1.00 89.88 105 ALA A O 1
ATOM 797 N N . MET A 1 106 ? -12.352 6.446 -2.791 1.00 88.19 106 MET A N 1
ATOM 798 C CA . MET A 1 106 ? -13.325 7.300 -2.108 1.00 88.19 106 MET A CA 1
ATOM 799 C C . MET A 1 106 ? -13.138 7.236 -0.586 1.00 88.19 106 MET A C 1
ATOM 801 O O . MET A 1 106 ? -12.953 6.158 -0.020 1.00 88.19 106 MET A O 1
ATOM 805 N N . LYS A 1 107 ? -13.212 8.398 0.074 1.00 90.06 107 LYS A N 1
ATOM 806 C CA . LYS A 1 107 ? -13.247 8.478 1.537 1.00 90.06 107 LYS A CA 1
ATOM 807 C C . LYS A 1 107 ? -14.588 7.979 2.052 1.00 90.06 107 LYS A C 1
ATOM 809 O O . LYS A 1 107 ? -15.628 8.361 1.518 1.00 90.06 107 LYS A O 1
ATOM 814 N N . GLN A 1 108 ? -14.561 7.179 3.108 1.00 90.69 108 GLN A N 1
ATOM 815 C CA . GLN A 1 108 ? -15.771 6.649 3.727 1.00 90.69 108 GLN A CA 1
ATOM 816 C C . GLN A 1 108 ? -15.649 6.608 5.247 1.00 90.69 108 GLN A C 1
ATOM 818 O O . GLN A 1 108 ? -14.554 6.472 5.793 1.00 90.69 108 GLN A O 1
ATOM 823 N N . THR A 1 109 ? -16.792 6.701 5.919 1.00 94.00 109 THR A N 1
ATOM 824 C CA . THR A 1 109 ? -16.895 6.515 7.365 1.00 94.00 109 THR A CA 1
ATOM 825 C C . THR A 1 109 ? -17.795 5.323 7.639 1.00 94.00 109 THR A C 1
ATOM 827 O O . THR A 1 109 ? -18.922 5.280 7.151 1.00 94.00 109 THR A O 1
ATOM 830 N N . VAL A 1 110 ? -17.308 4.375 8.433 1.00 94.44 110 VAL A N 1
ATOM 831 C CA . VAL A 1 110 ? -18.070 3.211 8.892 1.00 94.44 110 VAL A CA 1
ATOM 832 C C . VAL A 1 110 ? -18.334 3.384 10.382 1.00 94.44 110 VAL A C 1
ATOM 834 O O . VAL A 1 110 ? -17.401 3.488 11.179 1.00 94.44 110 VAL A O 1
ATOM 837 N N . THR A 1 111 ? -19.608 3.447 10.762 1.00 96.31 111 THR A N 1
ATOM 838 C CA . THR A 1 111 ? -20.020 3.547 12.165 1.00 96.31 111 THR A CA 1
ATOM 839 C C . THR A 1 111 ? -20.374 2.170 12.699 1.00 96.31 111 THR A C 1
ATOM 841 O O . THR A 1 111 ? -21.188 1.459 12.116 1.00 96.31 111 THR A O 1
ATOM 844 N N . LEU A 1 112 ? -19.742 1.816 13.810 1.00 95.44 112 LEU A N 1
ATOM 845 C CA . LEU A 1 112 ? -19.804 0.512 14.439 1.00 95.44 112 LEU A CA 1
ATOM 846 C C . LEU A 1 112 ? -20.224 0.665 15.899 1.00 95.44 112 LEU A C 1
ATOM 848 O O . LEU A 1 112 ? -19.782 1.583 16.593 1.00 95.44 112 LEU A O 1
ATOM 852 N N . ASP A 1 113 ? -21.029 -0.266 16.373 1.00 94.38 113 ASP A N 1
ATOM 853 C CA . ASP A 1 113 ? -21.408 -0.445 17.760 1.00 94.38 113 ASP A CA 1
ATOM 854 C C . ASP A 1 113 ? -21.338 -1.924 18.160 1.00 94.38 113 ASP A C 1
ATOM 856 O O . ASP A 1 113 ? -20.879 -2.772 17.395 1.00 94.38 113 ASP A O 1
ATOM 860 N N . ASP A 1 114 ? -21.759 -2.234 19.383 1.00 90.75 114 ASP A N 1
ATOM 861 C CA . ASP A 1 114 ? -21.730 -3.592 19.934 1.00 90.75 114 ASP A CA 1
ATOM 862 C C . ASP A 1 114 ? -22.500 -4.620 19.080 1.00 90.75 114 ASP A C 1
ATOM 864 O O . ASP A 1 114 ? -22.097 -5.780 18.983 1.00 90.75 114 ASP A O 1
ATOM 868 N N . ASN A 1 115 ? -23.565 -4.190 18.394 1.00 91.25 115 ASN A N 1
ATOM 869 C CA . ASN A 1 115 ? -24.438 -5.071 17.619 1.00 91.25 115 ASN A CA 1
ATOM 870 C C . ASN A 1 115 ? -23.894 -5.363 16.218 1.00 91.25 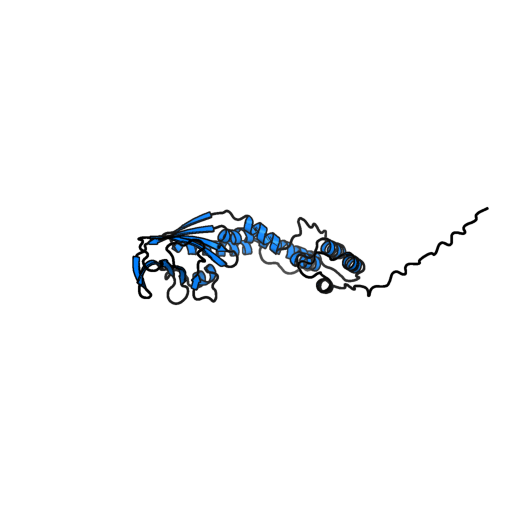115 ASN A C 1
ATOM 872 O O . ASN A 1 115 ? -24.245 -6.385 15.628 1.00 91.25 115 ASN A O 1
ATOM 876 N N . ASN A 1 116 ? -23.071 -4.473 15.658 1.00 92.25 116 ASN A N 1
ATOM 877 C CA . ASN A 1 116 ? -22.602 -4.583 14.274 1.00 92.25 116 ASN A CA 1
ATOM 878 C C . ASN A 1 116 ? -21.075 -4.525 14.118 1.00 92.25 116 ASN A C 1
ATOM 880 O O . ASN A 1 116 ? -20.590 -4.470 12.990 1.00 92.25 116 ASN A O 1
ATOM 884 N N . PHE A 1 117 ? -20.299 -4.597 15.203 1.00 89.62 117 PHE A N 1
ATOM 885 C CA . PHE A 1 117 ? -18.834 -4.540 15.148 1.00 89.62 117 PHE A CA 1
ATOM 886 C C . PHE A 1 117 ? -18.219 -5.572 14.182 1.00 89.62 117 PHE A C 1
ATOM 888 O O . PHE A 1 117 ? -17.197 -5.302 13.551 1.00 89.62 117 PHE A O 1
ATOM 895 N N . ALA A 1 118 ? -18.869 -6.729 13.994 1.00 88.06 118 ALA A N 1
ATOM 896 C CA . ALA A 1 118 ? -18.477 -7.741 13.009 1.00 88.06 118 ALA A CA 1
ATOM 897 C C . ALA A 1 118 ? -18.340 -7.181 11.571 1.00 88.06 118 ALA A C 1
ATOM 899 O O . ALA A 1 118 ? -17.531 -7.684 10.789 1.00 88.06 118 ALA A O 1
ATOM 900 N N . GLN A 1 119 ? -19.052 -6.098 11.236 1.00 89.31 119 GLN A N 1
ATOM 901 C CA . GLN A 1 119 ? -18.956 -5.393 9.953 1.00 89.31 119 GLN A CA 1
ATOM 902 C C . GLN A 1 119 ? -17.554 -4.820 9.686 1.00 89.31 119 GLN A C 1
ATOM 904 O O . GLN A 1 119 ? -17.160 -4.699 8.523 1.00 89.31 119 GLN A O 1
ATOM 909 N N . LEU A 1 120 ? -16.770 -4.513 10.728 1.00 88.81 120 LEU A N 1
ATOM 910 C CA . LEU A 1 120 ? -15.360 -4.140 10.579 1.00 88.81 120 LEU A CA 1
ATOM 911 C C . LEU A 1 120 ? -14.602 -5.220 9.798 1.00 88.81 120 LEU A C 1
ATOM 913 O O . LEU A 1 120 ? -13.925 -4.930 8.816 1.00 88.81 120 LEU A O 1
ATOM 917 N N . PHE A 1 121 ? -14.769 -6.477 10.209 1.00 85.31 121 PHE A N 1
ATOM 918 C CA . PHE A 1 121 ? -14.097 -7.627 9.607 1.00 85.31 121 PHE A CA 1
ATOM 919 C C . PHE A 1 121 ? -14.665 -7.961 8.234 1.00 85.31 121 PHE A C 1
ATOM 921 O O . PHE A 1 121 ? -13.891 -8.260 7.325 1.00 85.31 121 PHE A O 1
ATOM 928 N N . GLN A 1 122 ? -15.986 -7.838 8.059 1.00 85.88 122 GLN A N 1
ATOM 929 C CA . GLN A 1 122 ? -16.609 -7.991 6.744 1.00 85.88 122 GLN A CA 1
ATOM 930 C C . GLN A 1 122 ? -16.014 -7.001 5.742 1.00 85.88 122 GLN A C 1
ATOM 932 O O . GLN A 1 122 ? -15.600 -7.405 4.662 1.00 85.88 122 GLN A O 1
ATOM 937 N N . THR A 1 123 ? -15.855 -5.736 6.148 1.00 87.19 123 THR A N 1
ATOM 938 C CA . THR A 1 123 ? -15.218 -4.706 5.319 1.00 87.19 123 THR A CA 1
ATOM 939 C C . THR A 1 123 ? -13.840 -5.176 4.862 1.00 87.19 123 THR A C 1
ATOM 941 O O . THR A 1 123 ? -13.547 -5.139 3.672 1.00 87.19 123 THR A O 1
ATOM 944 N N . PHE A 1 124 ? -12.995 -5.683 5.759 1.00 84.31 124 PHE A N 1
ATOM 945 C CA . PHE A 1 124 ? -11.677 -6.179 5.363 1.00 84.31 124 PHE A CA 1
ATOM 946 C C . PHE A 1 124 ? -11.718 -7.418 4.457 1.00 84.31 124 PHE A C 1
ATOM 948 O O . PHE A 1 124 ? -10.920 -7.494 3.519 1.00 84.31 124 PHE A O 1
ATOM 955 N N . SER A 1 125 ? -12.631 -8.363 4.704 1.00 85.25 125 SER A N 1
ATOM 956 C CA . SER A 1 125 ? -12.821 -9.529 3.829 1.00 85.25 125 SER A CA 1
ATOM 957 C C . SER A 1 125 ? -13.208 -9.092 2.419 1.00 85.25 125 SER A C 1
ATOM 959 O O . SER A 1 125 ? -12.562 -9.499 1.457 1.00 85.25 125 SER A O 1
ATOM 961 N N . ASP A 1 126 ? -14.173 -8.180 2.299 1.00 87.44 126 ASP A N 1
ATOM 962 C CA . ASP A 1 126 ? -14.626 -7.648 1.012 1.00 87.44 126 ASP A CA 1
ATOM 963 C C . ASP A 1 126 ? -13.479 -6.971 0.249 1.00 87.44 126 ASP A C 1
ATOM 965 O O . ASP A 1 126 ? -13.370 -7.098 -0.970 1.00 87.44 126 ASP A O 1
ATOM 969 N N . HIS A 1 127 ? -12.584 -6.271 0.956 1.00 85.38 127 HIS A N 1
ATOM 970 C CA . HIS A 1 127 ? -11.409 -5.649 0.339 1.00 85.38 127 HIS A CA 1
ATOM 971 C C . HIS A 1 127 ? -10.406 -6.689 -0.164 1.00 85.38 127 HIS A C 1
ATOM 973 O O . HIS A 1 127 ? -9.896 -6.547 -1.277 1.00 85.38 127 HIS A O 1
ATOM 979 N N . ARG A 1 128 ? -10.134 -7.740 0.619 1.00 84.81 128 ARG A N 1
ATOM 980 C CA . ARG A 1 128 ? -9.276 -8.855 0.191 1.00 84.81 128 ARG A CA 1
ATOM 981 C C . ARG A 1 128 ? -9.847 -9.523 -1.057 1.00 84.81 128 ARG A C 1
ATOM 983 O O . ARG A 1 128 ? -9.120 -9.723 -2.028 1.00 84.81 128 ARG A O 1
ATOM 990 N N . ASP A 1 129 ? -11.138 -9.829 -1.043 1.00 89.50 129 ASP A N 1
ATOM 991 C CA . ASP A 1 129 ? -11.807 -10.526 -2.139 1.00 89.50 129 ASP A CA 1
ATOM 992 C C . ASP A 1 129 ? -11.877 -9.636 -3.392 1.00 89.50 129 ASP A C 1
ATOM 994 O O . ASP A 1 129 ? -11.688 -10.116 -4.510 1.00 89.50 129 ASP A O 1
ATOM 998 N N . ALA A 1 130 ? -12.028 -8.317 -3.226 1.00 89.50 130 ALA A N 1
ATOM 999 C CA . ALA A 1 130 ? -11.934 -7.357 -4.322 1.00 89.50 130 ALA A CA 1
ATOM 1000 C C . ALA A 1 130 ? -10.524 -7.281 -4.934 1.00 89.50 130 ALA A C 1
ATOM 1002 O O . ALA A 1 130 ? -10.407 -7.189 -6.157 1.00 89.50 130 ALA A O 1
ATOM 1003 N N . ILE A 1 131 ? -9.462 -7.350 -4.122 1.00 89.25 131 ILE A N 1
ATOM 1004 C CA . ILE A 1 131 ? -8.073 -7.410 -4.611 1.00 89.25 131 ILE A CA 1
ATOM 1005 C C . ILE A 1 131 ? -7.837 -8.719 -5.376 1.00 89.25 131 ILE A C 1
ATOM 1007 O O . ILE A 1 131 ? -7.345 -8.687 -6.501 1.00 89.25 131 ILE A O 1
ATOM 1011 N N . ALA A 1 132 ? -8.259 -9.860 -4.831 1.00 89.38 132 ALA A N 1
ATOM 1012 C CA . ALA A 1 132 ? -8.164 -11.139 -5.537 1.00 89.38 132 ALA A CA 1
ATOM 1013 C C . ALA A 1 132 ? -8.968 -11.127 -6.855 1.00 89.38 132 ALA A C 1
ATOM 1015 O O . ALA A 1 132 ? -8.505 -11.611 -7.889 1.00 89.38 132 ALA A O 1
ATOM 1016 N N . GLY A 1 133 ? -10.151 -10.508 -6.854 1.00 92.25 133 GLY A N 1
ATOM 1017 C CA . GLY A 1 133 ? -10.954 -10.297 -8.057 1.00 92.25 133 GLY A CA 1
ATOM 1018 C C . GLY A 1 133 ? -10.287 -9.365 -9.076 1.00 92.25 133 GLY A C 1
ATOM 1019 O O . GLY A 1 133 ? -10.396 -9.601 -10.279 1.00 92.25 133 GLY A O 1
ATOM 1020 N N . ALA A 1 134 ? -9.573 -8.329 -8.627 1.00 91.12 134 ALA A N 1
ATOM 1021 C CA . ALA A 1 134 ? -8.768 -7.463 -9.490 1.00 91.12 134 ALA A CA 1
ATOM 1022 C C . ALA A 1 134 ? -7.656 -8.251 -10.199 1.00 91.12 134 ALA A C 1
ATOM 1024 O O . ALA A 1 134 ? -7.452 -8.075 -11.401 1.00 91.12 134 ALA A O 1
ATOM 1025 N N . ASP A 1 135 ? -7.006 -9.168 -9.487 1.00 90.50 135 ASP A N 1
ATOM 1026 C CA . ASP A 1 135 ? -5.943 -10.022 -10.029 1.00 90.50 135 ASP A CA 1
ATOM 1027 C C . ASP A 1 135 ? -6.462 -10.954 -11.105 1.00 90.50 135 ASP A C 1
ATOM 1029 O O . ASP A 1 135 ? -5.892 -11.045 -12.195 1.00 90.50 135 ASP A O 1
ATOM 1033 N N . ALA A 1 136 ? -7.587 -11.604 -10.810 1.00 94.19 136 ALA A N 1
ATOM 1034 C CA . ALA A 1 136 ? -8.253 -12.495 -11.742 1.00 94.19 136 ALA A CA 1
ATOM 1035 C C . ALA A 1 136 ? -8.673 -11.763 -13.028 1.00 94.19 136 ALA A C 1
ATOM 1037 O O . ALA A 1 136 ? -8.552 -12.325 -14.114 1.00 94.19 136 ALA A O 1
ATOM 1038 N N . ARG A 1 137 ? -9.114 -10.499 -12.928 1.00 93.75 137 ARG A N 1
ATOM 1039 C CA . ARG A 1 137 ? -9.508 -9.680 -14.091 1.00 93.75 137 ARG A CA 1
ATOM 1040 C C . ARG A 1 137 ? -8.346 -9.350 -15.020 1.00 93.75 137 ARG A C 1
ATOM 1042 O O . ARG A 1 137 ? -8.555 -9.287 -16.226 1.00 93.75 137 ARG A O 1
ATOM 1049 N N . VAL A 1 138 ? -7.153 -9.095 -14.480 1.00 95.56 138 VAL A N 1
ATOM 1050 C CA . VAL A 1 138 ? -5.968 -8.822 -15.312 1.00 95.56 138 VAL A CA 1
ATOM 1051 C C . VAL A 1 138 ? -5.375 -10.120 -15.866 1.00 95.56 138 VAL A C 1
ATOM 1053 O O . VAL A 1 138 ? -4.852 -10.130 -16.979 1.00 95.56 138 VAL A O 1
ATOM 1056 N N . GLY A 1 139 ? -5.499 -11.223 -15.123 1.00 92.88 139 GLY A N 1
ATOM 1057 C CA . GLY A 1 139 ? -5.032 -12.543 -15.536 1.00 92.88 139 GLY A CA 1
ATOM 1058 C C . GLY A 1 139 ? -3.517 -12.712 -15.413 1.00 92.88 139 GLY A C 1
ATOM 1059 O O . GLY A 1 139 ? -2.780 -11.777 -15.092 1.00 92.88 139 GLY A O 1
ATOM 1060 N N . ALA A 1 140 ? -3.025 -13.933 -15.622 1.00 91.94 140 ALA A N 1
ATOM 1061 C CA . ALA A 1 140 ? -1.596 -14.243 -15.569 1.00 91.94 140 ALA A CA 1
ATOM 1062 C C . ALA A 1 140 ? -0.851 -13.738 -16.817 1.00 91.94 140 ALA A C 1
ATOM 1064 O O . ALA A 1 140 ? -1.424 -13.633 -17.903 1.00 91.94 140 ALA A O 1
ATOM 1065 N N . LEU A 1 141 ? 0.447 -13.452 -16.672 1.00 94.12 141 LEU A N 1
ATOM 1066 C CA . LEU A 1 141 ? 1.311 -13.255 -17.830 1.00 94.12 141 LEU A CA 1
ATOM 1067 C C . LEU A 1 141 ? 1.590 -14.632 -18.437 1.00 94.12 141 LEU A C 1
ATOM 1069 O O . LEU A 1 141 ? 2.296 -15.430 -17.834 1.00 94.12 141 LEU A O 1
ATOM 1073 N N . GLY A 1 142 ? 1.009 -14.922 -19.600 1.00 92.31 142 GLY A N 1
ATOM 1074 C CA . GLY A 1 142 ? 1.377 -16.123 -20.350 1.00 92.31 142 GLY A CA 1
ATOM 1075 C C . GLY A 1 142 ? 2.804 -16.022 -20.885 1.00 92.31 142 GLY A C 1
ATOM 1076 O O . GLY A 1 142 ? 3.283 -14.904 -21.121 1.00 92.31 142 GLY A O 1
ATOM 1077 N N . ASP A 1 143 ? 3.428 -17.177 -21.116 1.00 94.62 143 ASP A N 1
ATOM 1078 C CA . ASP A 1 143 ? 4.786 -17.301 -21.649 1.00 94.62 143 ASP A CA 1
ATOM 1079 C C . ASP A 1 143 ? 5.002 -16.472 -22.922 1.00 94.62 143 ASP A C 1
ATOM 1081 O O . ASP A 1 143 ? 4.059 -16.066 -23.620 1.00 94.62 143 ASP A O 1
ATOM 1085 N N . ARG A 1 144 ? 6.274 -16.202 -23.228 1.00 95.50 144 ARG A N 1
ATOM 1086 C CA . ARG A 1 144 ? 6.642 -15.564 -24.491 1.00 95.50 144 ARG A CA 1
ATOM 1087 C C . ARG A 1 144 ? 6.194 -16.452 -25.645 1.00 95.50 144 ARG A C 1
ATOM 1089 O O . ARG A 1 144 ? 6.537 -17.633 -25.694 1.00 95.50 144 ARG A O 1
ATOM 1096 N N . ARG A 1 145 ? 5.446 -15.877 -26.584 1.00 93.94 145 ARG A N 1
ATOM 1097 C CA . ARG A 1 145 ? 4.990 -16.619 -27.766 1.00 93.94 145 ARG A CA 1
ATOM 1098 C C . ARG A 1 145 ? 6.168 -16.904 -28.695 1.00 93.94 145 ARG A C 1
ATOM 1100 O O . ARG A 1 145 ? 7.156 -16.174 -28.697 1.00 93.94 145 ARG A O 1
ATOM 1107 N N . SER A 1 146 ? 6.067 -17.954 -29.504 1.00 92.69 146 SER A N 1
ATOM 1108 C CA . SER A 1 146 ? 7.129 -18.331 -30.448 1.00 92.69 146 SER A CA 1
ATOM 1109 C C . SER A 1 146 ? 7.410 -17.262 -31.510 1.00 92.69 146 SER A C 1
ATOM 1111 O O . SER A 1 146 ? 8.516 -17.206 -32.036 1.00 92.69 146 SER A O 1
ATOM 1113 N N . ASP A 1 147 ? 6.420 -16.424 -31.818 1.00 94.25 147 ASP A N 1
ATOM 1114 C CA . ASP A 1 147 ? 6.470 -15.313 -32.773 1.00 94.25 147 ASP A CA 1
ATOM 1115 C C . ASP A 1 147 ? 6.702 -13.939 -32.107 1.00 94.25 147 ASP A C 1
ATOM 1117 O O . ASP A 1 147 ? 6.779 -12.920 -32.791 1.00 94.25 147 ASP A O 1
ATOM 1121 N N . GLU A 1 148 ? 6.829 -13.887 -30.778 1.00 95.69 148 GLU A N 1
ATOM 1122 C CA . GLU A 1 148 ? 6.995 -12.653 -30.009 1.00 95.69 148 GLU A CA 1
ATOM 1123 C C . GLU A 1 148 ? 8.480 -12.385 -29.731 1.00 95.69 148 GLU A C 1
ATOM 1125 O O . GLU A 1 148 ? 9.193 -13.214 -29.159 1.00 95.69 148 GLU A O 1
ATOM 1130 N N . SER A 1 149 ? 8.959 -11.193 -30.098 1.00 93.81 149 SER A N 1
ATOM 1131 C CA . SER A 1 149 ? 10.320 -10.782 -29.747 1.00 93.81 149 SER A CA 1
ATOM 1132 C C . SER A 1 149 ? 10.462 -10.559 -28.238 1.00 93.81 149 SER A C 1
ATOM 1134 O O . SER A 1 149 ? 9.495 -10.255 -27.537 1.00 93.81 149 SER A O 1
ATOM 1136 N N . GLN A 1 150 ? 11.692 -10.646 -27.726 1.00 93.50 150 GLN A N 1
ATOM 1137 C CA . GLN A 1 150 ? 11.972 -10.392 -26.310 1.00 93.50 150 GLN A CA 1
ATOM 1138 C C . GLN A 1 150 ? 11.481 -9.004 -25.861 1.00 93.50 150 GLN A C 1
ATOM 1140 O O . GLN A 1 150 ? 10.816 -8.881 -24.836 1.00 93.50 150 GLN A O 1
ATOM 1145 N N . SER A 1 151 ? 11.726 -7.969 -26.666 1.00 93.44 151 SER A N 1
ATOM 1146 C CA . SER A 1 151 ? 11.283 -6.604 -26.370 1.00 93.44 151 SER A CA 1
ATOM 1147 C C . SER A 1 151 ? 9.756 -6.471 -26.350 1.00 93.44 151 SER A C 1
ATOM 1149 O O . SER A 1 151 ? 9.215 -5.727 -25.534 1.00 93.44 151 SER A O 1
ATOM 1151 N N . MET A 1 152 ? 9.035 -7.188 -27.223 1.00 94.38 152 MET A N 1
ATOM 1152 C CA . MET A 1 152 ? 7.566 -7.201 -27.195 1.00 94.38 152 MET A CA 1
ATOM 1153 C C . MET A 1 152 ? 7.045 -7.849 -25.910 1.00 94.38 152 MET A C 1
ATOM 1155 O O . MET A 1 152 ? 6.169 -7.279 -25.255 1.00 94.38 152 MET A O 1
ATOM 1159 N N . TYR A 1 153 ? 7.641 -8.975 -25.516 1.00 96.06 153 TYR A N 1
ATOM 1160 C CA . TYR A 1 153 ? 7.303 -9.673 -24.280 1.00 96.06 153 TYR A CA 1
ATOM 1161 C C . TYR A 1 153 ? 7.514 -8.802 -23.040 1.00 96.06 153 TYR A C 1
ATOM 1163 O O . TYR A 1 153 ? 6.619 -8.684 -22.206 1.00 96.06 153 TYR A O 1
ATOM 1171 N N . GLU A 1 154 ? 8.660 -8.133 -22.931 1.00 95.25 154 GLU A N 1
ATOM 1172 C CA . GLU A 1 154 ? 8.975 -7.256 -21.796 1.00 95.25 154 GLU A CA 1
ATOM 1173 C C . GLU A 1 154 ? 8.016 -6.067 -21.693 1.00 95.25 154 GLU A C 1
ATOM 1175 O O . GLU A 1 154 ? 7.570 -5.715 -20.600 1.00 95.25 154 GLU A O 1
ATOM 1180 N N . ARG A 1 155 ? 7.620 -5.482 -22.829 1.00 94.50 155 ARG A N 1
ATOM 1181 C CA . ARG A 1 155 ? 6.602 -4.421 -22.851 1.00 94.50 155 ARG A CA 1
ATOM 1182 C C . ARG A 1 155 ? 5.228 -4.940 -22.436 1.00 94.50 155 ARG A C 1
ATOM 1184 O O . ARG A 1 155 ? 4.507 -4.235 -21.733 1.00 94.50 155 ARG A O 1
ATOM 1191 N N . ARG A 1 156 ? 4.859 -6.164 -22.831 1.00 95.19 156 ARG A N 1
ATOM 1192 C CA . ARG A 1 156 ? 3.615 -6.817 -22.391 1.00 95.19 156 ARG A CA 1
ATOM 1193 C C . ARG A 1 156 ? 3.639 -7.115 -20.892 1.00 95.19 156 ARG A C 1
ATOM 1195 O O . ARG A 1 156 ? 2.635 -6.874 -20.223 1.00 95.19 156 ARG A O 1
ATOM 1202 N N . ALA A 1 157 ? 4.770 -7.588 -20.370 1.00 95.88 157 ALA A N 1
ATOM 1203 C CA . ALA A 1 157 ? 4.980 -7.797 -18.942 1.00 95.88 157 ALA A CA 1
ATOM 1204 C C . ALA A 1 157 ? 4.778 -6.488 -18.168 1.00 95.88 157 ALA A C 1
ATOM 1206 O O . ALA A 1 157 ? 3.926 -6.431 -17.281 1.00 95.88 157 ALA A O 1
ATOM 1207 N N . ARG A 1 158 ? 5.440 -5.401 -18.592 1.00 95.69 158 ARG A N 1
ATOM 1208 C CA . ARG A 1 158 ? 5.251 -4.083 -17.976 1.00 95.69 158 ARG A CA 1
ATOM 1209 C C . ARG A 1 158 ? 3.805 -3.604 -18.045 1.00 95.69 158 ARG A C 1
ATOM 1211 O O . ARG A 1 158 ? 3.256 -3.196 -17.029 1.00 95.69 158 ARG A O 1
ATOM 1218 N N . ALA A 1 159 ? 3.182 -3.651 -19.221 1.00 94.94 159 ALA A N 1
ATOM 1219 C CA . ALA A 1 159 ? 1.808 -3.182 -19.398 1.00 94.94 159 ALA A CA 1
ATOM 1220 C C . ALA A 1 159 ? 0.825 -3.934 -18.486 1.00 94.94 159 ALA A C 1
ATOM 1222 O O . ALA A 1 159 ? -0.113 -3.340 -17.951 1.00 94.94 159 ALA A O 1
ATOM 1223 N N . ARG A 1 160 ? 1.060 -5.233 -18.270 1.00 96.00 160 ARG A N 1
ATOM 1224 C CA . ARG A 1 160 ? 0.294 -6.032 -17.316 1.00 96.00 160 ARG A CA 1
ATOM 1225 C C . ARG A 1 160 ? 0.499 -5.549 -15.882 1.00 96.00 160 ARG A C 1
ATOM 1227 O O . ARG A 1 160 ? -0.490 -5.394 -15.170 1.00 96.00 160 ARG A O 1
ATOM 1234 N N . ASP A 1 161 ? 1.735 -5.311 -15.460 1.00 95.62 161 ASP A N 1
ATOM 1235 C CA . ASP A 1 161 ? 2.027 -4.852 -14.097 1.00 95.62 161 ASP A CA 1
ATOM 1236 C C . ASP A 1 161 ? 1.437 -3.461 -13.831 1.00 95.62 161 ASP A C 1
ATOM 1238 O O . ASP A 1 161 ? 0.815 -3.232 -12.794 1.00 95.62 161 ASP A O 1
ATOM 1242 N N . GLU A 1 162 ? 1.511 -2.553 -14.803 1.00 95.44 162 GLU A N 1
ATOM 1243 C CA . GLU A 1 162 ? 0.849 -1.246 -14.735 1.00 95.44 162 GLU A CA 1
ATOM 1244 C C . GLU A 1 162 ? -0.674 -1.380 -14.636 1.00 95.44 162 GLU A C 1
ATOM 1246 O O . GLU A 1 162 ? -1.323 -0.667 -13.866 1.00 95.44 162 GLU A O 1
ATOM 1251 N N . GLN A 1 163 ? 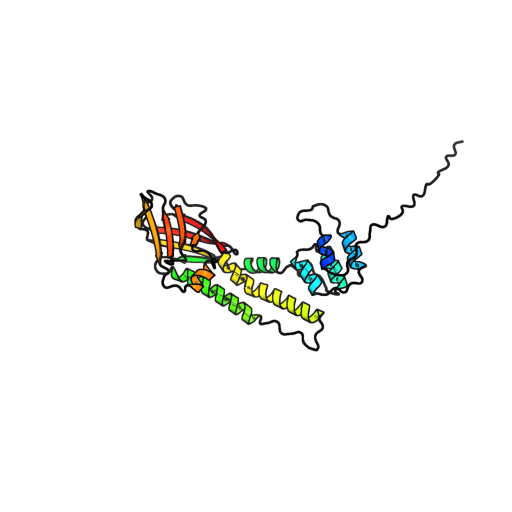-1.267 -2.312 -15.386 1.00 95.88 163 GLN A N 1
ATOM 1252 C CA . GLN A 1 163 ? -2.698 -2.584 -15.303 1.00 95.88 163 GLN A CA 1
ATOM 1253 C C . GLN A 1 163 ? -3.082 -3.188 -13.948 1.00 95.88 163 GLN A C 1
ATOM 1255 O O . GLN A 1 163 ? -4.084 -2.775 -13.365 1.00 95.88 163 GLN A O 1
ATOM 1260 N N . LEU A 1 164 ? -2.283 -4.114 -13.410 1.00 94.75 164 LEU A N 1
ATOM 1261 C CA . LEU A 1 164 ? -2.480 -4.649 -12.062 1.00 94.75 164 LEU A CA 1
ATOM 1262 C C . LEU A 1 164 ? -2.472 -3.530 -11.028 1.00 94.75 164 LEU A C 1
ATOM 1264 O O . LEU A 1 164 ? -3.393 -3.451 -10.218 1.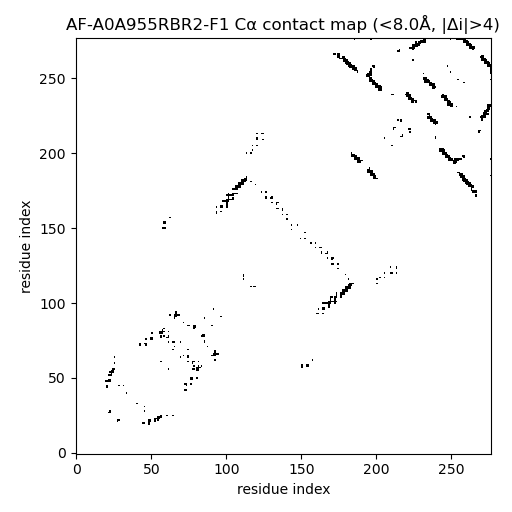00 94.75 164 LEU A O 1
ATOM 1268 N N . VAL A 1 165 ? -1.487 -2.635 -11.084 1.00 94.69 165 VAL A N 1
ATOM 1269 C CA . VAL A 1 165 ? -1.398 -1.489 -10.175 1.00 94.69 165 VAL A CA 1
ATOM 1270 C C . VAL A 1 165 ? -2.640 -0.601 -10.275 1.00 94.69 165 VAL A C 1
ATOM 1272 O O . VAL A 1 165 ? -3.219 -0.238 -9.249 1.00 94.69 165 VAL A O 1
ATOM 1275 N N . LYS A 1 166 ? -3.101 -0.289 -11.491 1.00 92.94 166 LYS A N 1
ATOM 1276 C CA . LYS A 1 166 ? -4.294 0.545 -11.716 1.00 92.94 166 LYS A CA 1
ATOM 1277 C C . LYS A 1 166 ? -5.576 -0.095 -11.189 1.00 92.94 166 LYS A C 1
ATOM 1279 O O . LYS A 1 166 ? -6.409 0.612 -10.628 1.00 92.94 166 LYS A O 1
ATOM 1284 N N . VAL A 1 167 ? -5.750 -1.406 -11.364 1.00 93.50 167 VAL A N 1
ATOM 1285 C CA . VAL A 1 167 ? -6.969 -2.105 -10.928 1.00 93.50 167 VAL A CA 1
ATOM 1286 C C . VAL A 1 167 ? -6.935 -2.396 -9.424 1.00 93.50 167 VAL A C 1
ATOM 1288 O O . VAL A 1 167 ? -7.950 -2.199 -8.760 1.00 93.50 167 VAL A O 1
ATOM 1291 N N . ARG A 1 168 ? -5.789 -2.808 -8.860 1.00 92.00 168 ARG A N 1
ATOM 1292 C CA . ARG A 1 168 ? -5.621 -3.065 -7.415 1.00 92.00 168 ARG A CA 1
ATOM 1293 C C . ARG A 1 168 ? -5.652 -1.790 -6.581 1.00 92.00 168 ARG A C 1
ATOM 1295 O O . ARG A 1 168 ? -6.272 -1.764 -5.519 1.00 92.00 168 ARG A O 1
ATOM 1302 N N . GLY A 1 169 ? -4.978 -0.742 -7.054 1.00 90.94 169 GLY A N 1
ATOM 1303 C CA . GLY A 1 169 ? -4.670 0.456 -6.276 1.00 90.94 169 GLY A CA 1
ATOM 1304 C C . GLY A 1 169 ? -5.874 1.084 -5.570 1.00 90.94 169 GLY A C 1
ATOM 1305 O O . GLY A 1 169 ? -5.789 1.300 -4.361 1.00 90.94 169 GLY A O 1
ATOM 1306 N N . PRO A 1 170 ? -7.021 1.310 -6.240 1.00 90.69 170 PRO A N 1
ATOM 1307 C CA . PRO A 1 170 ? -8.196 1.875 -5.588 1.00 90.69 170 PRO A CA 1
ATOM 1308 C C . PRO A 1 170 ? -8.715 1.017 -4.430 1.00 90.69 170 PRO A C 1
ATOM 1310 O O . PRO A 1 170 ? -9.167 1.563 -3.430 1.00 90.69 170 PRO A O 1
ATOM 1313 N N . PHE A 1 171 ? -8.645 -0.314 -4.519 1.00 89.06 171 PHE A N 1
ATOM 1314 C CA . PHE A 1 171 ? -9.089 -1.198 -3.435 1.00 89.06 171 PHE A CA 1
ATOM 1315 C C . PHE A 1 171 ? -8.121 -1.179 -2.252 1.00 89.06 171 PHE A C 1
ATOM 1317 O O . PHE A 1 171 ? -8.566 -1.096 -1.109 1.00 89.06 171 PHE A O 1
ATOM 1324 N N . GLU A 1 172 ? -6.813 -1.161 -2.513 1.00 85.69 172 GLU A N 1
ATOM 1325 C CA . GLU A 1 172 ? -5.796 -0.984 -1.467 1.00 85.69 172 GLU A CA 1
ATOM 1326 C C . GLU A 1 172 ? -5.946 0.372 -0.754 1.00 85.69 172 GLU A C 1
ATOM 1328 O O . GLU A 1 172 ? -5.801 0.464 0.464 1.00 85.69 172 GLU A O 1
ATOM 1333 N N . GLY A 1 173 ? -6.282 1.427 -1.504 1.00 87.81 173 GLY A N 1
ATOM 1334 C CA . GLY A 1 173 ? -6.471 2.777 -0.972 1.00 87.81 173 GLY A CA 1
ATOM 1335 C C . GLY A 1 173 ? -7.733 2.951 -0.125 1.00 87.81 173 GLY A C 1
ATOM 1336 O O . GLY A 1 173 ? -7.759 3.812 0.753 1.00 87.81 173 GLY A O 1
ATOM 1337 N N . ARG A 1 174 ? -8.776 2.135 -0.331 1.00 87.50 174 ARG A N 1
ATOM 1338 C CA . ARG A 1 174 ? -10.039 2.264 0.420 1.00 87.50 174 ARG A CA 1
ATOM 1339 C C . ARG A 1 174 ? -9.850 2.061 1.916 1.00 87.50 174 ARG A C 1
ATOM 1341 O O . ARG A 1 174 ? -10.415 2.836 2.678 1.00 87.50 174 ARG A O 1
ATOM 1348 N N . ILE A 1 175 ? -9.036 1.092 2.343 1.00 85.12 175 ILE A N 1
ATOM 1349 C CA . ILE A 1 175 ? -8.752 0.881 3.775 1.00 85.12 175 ILE A CA 1
ATOM 1350 C C . ILE A 1 175 ? -8.103 2.134 4.370 1.00 85.12 175 ILE A C 1
ATOM 1352 O O . ILE A 1 175 ? -8.548 2.613 5.409 1.00 85.12 175 ILE A O 1
ATOM 1356 N N . ALA A 1 176 ? -7.105 2.693 3.679 1.00 83.31 176 ALA A N 1
ATOM 1357 C CA . ALA A 1 176 ? -6.412 3.904 4.115 1.00 83.31 176 ALA A CA 1
ATOM 1358 C C . ALA A 1 176 ? -7.331 5.134 4.181 1.00 83.31 176 ALA A C 1
ATOM 1360 O O . ALA A 1 176 ? -7.166 5.997 5.040 1.00 83.31 176 ALA A O 1
ATOM 1361 N N . ASN A 1 177 ? -8.338 5.179 3.309 1.00 88.94 177 ASN A N 1
ATOM 1362 C CA . ASN A 1 177 ? -9.321 6.256 3.232 1.00 88.94 177 ASN A CA 1
ATOM 1363 C C . ASN A 1 177 ? -10.604 5.974 4.037 1.00 88.94 177 ASN A C 1
ATOM 1365 O O . ASN A 1 177 ? -11.568 6.740 3.932 1.00 88.94 177 ASN A O 1
ATOM 1369 N N . THR A 1 178 ? -10.634 4.900 4.834 1.00 91.00 178 THR A N 1
ATOM 1370 C CA . THR A 1 178 ? -11.770 4.557 5.695 1.00 91.00 178 THR A CA 1
ATOM 1371 C C . THR A 1 178 ? -11.525 5.011 7.125 1.00 91.00 178 THR A C 1
ATOM 1373 O O . THR A 1 178 ? -10.548 4.620 7.764 1.00 91.00 178 THR A O 1
ATOM 1376 N N . THR A 1 179 ? -12.470 5.782 7.652 1.00 94.44 179 THR A N 1
ATOM 1377 C CA . THR A 1 179 ? -12.549 6.111 9.074 1.00 94.44 179 THR A CA 1
ATOM 1378 C C . THR A 1 179 ? -13.551 5.186 9.749 1.00 94.44 179 THR A C 1
ATOM 1380 O O . THR A 1 179 ? -14.716 5.132 9.361 1.00 94.44 179 THR A O 1
ATOM 1383 N N . PHE A 1 180 ? -13.126 4.486 10.793 1.00 94.81 180 PHE A N 1
ATOM 1384 C CA . PHE A 1 180 ? -14.004 3.673 11.625 1.00 94.81 180 PHE A CA 1
ATOM 1385 C C . PHE A 1 180 ? -14.363 4.447 12.887 1.00 94.81 180 PHE A C 1
ATOM 1387 O O . PHE A 1 180 ? -13.481 4.875 13.631 1.00 94.81 180 PHE A O 1
ATOM 1394 N N . THR A 1 181 ? -15.654 4.620 13.144 1.00 96.25 181 THR A N 1
ATOM 1395 C CA . THR A 1 181 ? -16.162 5.182 14.398 1.00 96.25 181 THR A CA 1
ATOM 1396 C C . THR A 1 181 ? -16.839 4.077 15.183 1.00 96.25 181 THR A C 1
ATOM 1398 O O . THR A 1 181 ? -17.939 3.665 14.843 1.00 96.25 181 THR A O 1
ATOM 1401 N N . ILE A 1 182 ? -16.185 3.615 16.236 1.00 95.50 182 ILE A N 1
ATOM 1402 C CA . ILE A 1 182 ? -16.653 2.558 17.125 1.00 95.50 182 ILE A CA 1
ATOM 1403 C C . ILE A 1 182 ? -17.283 3.183 18.362 1.00 95.50 182 ILE A C 1
ATOM 1405 O O . ILE A 1 182 ? -16.703 4.090 18.957 1.00 95.50 182 ILE A O 1
ATOM 1409 N N . THR A 1 183 ? -18.437 2.673 18.779 1.00 96.62 183 THR A N 1
ATOM 1410 C CA . THR A 1 183 ? -19.078 3.006 20.053 1.00 96.62 183 THR A CA 1
ATOM 1411 C C . THR A 1 183 ? -19.440 1.734 20.806 1.00 96.62 183 THR A C 1
ATOM 1413 O O . THR A 1 183 ? -20.351 1.018 20.409 1.00 96.62 183 THR A O 1
ATOM 1416 N N . LEU A 1 184 ? -18.756 1.454 21.911 1.00 96.06 184 LEU A N 1
ATOM 1417 C CA . LEU A 1 184 ? -18.993 0.252 22.714 1.00 96.06 184 LEU A CA 1
ATOM 1418 C C . LEU A 1 184 ? -19.542 0.609 24.093 1.00 96.06 184 LEU A C 1
ATOM 1420 O O . LEU A 1 184 ? -19.157 1.648 24.633 1.00 96.06 184 LEU A O 1
ATOM 1424 N N . PRO A 1 185 ? -20.414 -0.222 24.689 1.00 95.88 185 PRO A N 1
ATOM 1425 C CA . PRO A 1 185 ? -20.791 -0.067 26.084 1.00 95.88 185 PRO A CA 1
ATOM 1426 C C . PRO A 1 185 ? -19.555 -0.214 26.977 1.00 95.88 185 PRO A C 1
ATOM 1428 O O . PRO A 1 185 ? -18.671 -1.033 26.723 1.00 95.88 185 PRO A O 1
ATOM 1431 N N . ALA A 1 186 ? -19.502 0.599 28.026 1.00 95.81 186 ALA A N 1
ATOM 1432 C CA . ALA A 1 186 ? -18.426 0.599 29.000 1.00 95.81 186 ALA A CA 1
ATOM 1433 C C . ALA A 1 186 ? -18.961 0.267 30.392 1.00 95.81 186 ALA A C 1
ATOM 1435 O O . ALA A 1 186 ? -20.073 0.645 30.764 1.00 95.81 186 ALA A O 1
ATOM 1436 N N . THR A 1 187 ? -18.140 -0.428 31.169 1.00 95.94 187 THR A N 1
ATOM 1437 C CA . THR A 1 187 ? -18.403 -0.745 32.574 1.00 95.94 187 THR A CA 1
ATOM 1438 C C . THR A 1 187 ? -17.198 -0.351 33.411 1.00 95.94 187 THR A C 1
ATOM 1440 O O . THR A 1 187 ? -16.062 -0.458 32.954 1.00 95.94 187 THR A O 1
ATOM 1443 N N . VAL A 1 188 ? -17.432 0.130 34.631 1.00 95.25 188 VAL A N 1
ATOM 1444 C CA . VAL A 1 188 ? -16.344 0.425 35.569 1.00 95.25 188 VAL A CA 1
ATOM 1445 C C . VAL A 1 188 ? -15.865 -0.889 36.179 1.00 95.25 188 VAL A C 1
ATOM 1447 O O . VAL A 1 188 ? -16.672 -1.668 36.684 1.00 95.25 188 VAL A O 1
ATOM 1450 N N . GLN A 1 189 ? -14.563 -1.148 36.101 1.00 94.62 189 GLN A N 1
ATOM 1451 C CA . GLN A 1 189 ? -13.929 -2.358 36.618 1.00 94.62 189 GLN A CA 1
ATOM 1452 C C . GLN A 1 189 ? -12.689 -1.995 37.435 1.00 94.62 189 GLN A C 1
ATOM 1454 O O . GLN A 1 189 ? -11.966 -1.056 37.098 1.00 94.62 189 GLN A O 1
ATOM 1459 N N . GLU A 1 190 ? -12.411 -2.785 38.470 1.00 93.38 190 GLU A N 1
ATOM 1460 C CA . GLU A 1 190 ? -11.124 -2.748 39.165 1.00 93.38 190 GLU A CA 1
ATOM 1461 C C . GLU A 1 190 ? -10.063 -3.454 38.309 1.00 93.38 190 GLU A C 1
ATOM 1463 O O . GLU A 1 190 ? -10.138 -4.662 38.067 1.00 93.38 190 GLU A O 1
ATOM 1468 N N . ARG A 1 191 ? -9.083 -2.690 37.814 1.00 88.56 191 ARG A N 1
ATOM 1469 C CA . ARG A 1 191 ? -7.992 -3.160 36.943 1.00 88.56 191 ARG A CA 1
ATOM 1470 C C . ARG A 1 191 ? -6.685 -2.488 37.347 1.00 88.56 191 ARG A C 1
ATOM 1472 O O . ARG A 1 191 ? -6.639 -1.279 37.571 1.00 88.56 191 ARG A O 1
ATOM 1479 N N . ASP A 1 192 ? -5.621 -3.280 37.430 1.00 86.25 192 ASP A N 1
ATOM 1480 C CA . ASP A 1 192 ? -4.275 -2.836 37.820 1.00 86.25 192 ASP A CA 1
ATOM 1481 C C . ASP A 1 192 ? -4.270 -1.984 39.106 1.00 86.25 192 ASP A C 1
ATOM 1483 O O . ASP A 1 192 ? -3.595 -0.961 39.193 1.00 86.25 192 ASP A O 1
ATOM 1487 N N . GLY A 1 193 ? -5.080 -2.384 40.093 1.00 88.62 193 GLY A N 1
ATOM 1488 C CA . GLY A 1 193 ? -5.162 -1.718 41.394 1.00 88.62 193 GLY A CA 1
ATOM 1489 C C . GLY A 1 193 ? -5.981 -0.425 41.428 1.00 88.62 193 GLY A C 1
ATOM 1490 O O . GLY A 1 193 ? -5.885 0.299 42.418 1.00 88.62 193 GLY A O 1
ATOM 1491 N N . CYS A 1 194 ? -6.772 -0.113 40.393 1.00 92.88 194 CYS A N 1
ATOM 1492 C CA . CYS A 1 194 ? -7.754 0.962 40.494 1.00 92.88 194 CYS A CA 1
ATOM 1493 C C . CYS A 1 194 ? -8.982 0.827 39.587 1.00 92.88 194 CYS A C 1
ATOM 1495 O O . CYS A 1 194 ? -8.954 0.186 38.532 1.00 92.88 194 CYS A O 1
ATOM 1497 N N . SER A 1 195 ? -10.040 1.534 39.981 1.00 93.75 195 SER A N 1
ATOM 1498 C CA . SER A 1 195 ? -11.289 1.653 39.238 1.00 93.75 195 SER A CA 1
ATOM 1499 C C . SER A 1 195 ? -11.105 2.442 37.944 1.00 93.75 195 SER A C 1
ATOM 1501 O O . SER A 1 195 ? -10.583 3.562 37.956 1.00 93.75 195 SER A O 1
ATOM 1503 N N . ARG A 1 196 ? -11.537 1.877 36.817 1.00 95.44 196 ARG A N 1
ATOM 1504 C CA . ARG A 1 196 ? -11.486 2.527 35.499 1.00 95.44 196 ARG A CA 1
ATOM 1505 C C . ARG A 1 196 ? -12.591 2.017 34.584 1.00 95.44 196 ARG A C 1
ATOM 1507 O O . ARG A 1 196 ? -13.041 0.880 34.719 1.00 95.44 196 ARG A O 1
ATOM 1514 N N . ALA A 1 197 ? -13.007 2.840 33.628 1.00 95.31 197 ALA A N 1
ATOM 1515 C CA . ALA A 1 197 ? -13.943 2.421 32.594 1.00 95.31 197 ALA A CA 1
ATOM 1516 C C . ALA A 1 197 ? -13.273 1.441 31.611 1.00 95.31 197 ALA A C 1
ATOM 1518 O O . ALA A 1 197 ? -12.145 1.658 31.165 1.00 95.31 197 ALA A O 1
ATOM 1519 N N . VAL A 1 198 ? -13.968 0.359 31.270 1.00 95.25 198 VAL A N 1
ATOM 1520 C CA . VAL A 1 198 ? -13.527 -0.666 30.316 1.00 95.25 198 VAL A CA 1
ATOM 1521 C C . VAL A 1 198 ? -14.652 -0.914 29.324 1.00 95.25 198 VAL A C 1
ATOM 1523 O O . VAL A 1 198 ? -15.773 -1.232 29.725 1.00 95.25 198 VAL A O 1
ATOM 1526 N N . ALA A 1 199 ? -14.351 -0.800 28.034 1.00 95.38 199 ALA A N 1
ATOM 1527 C CA . ALA A 1 199 ? -15.240 -1.219 26.957 1.00 95.38 199 ALA A CA 1
ATOM 1528 C C . ALA A 1 199 ? -14.560 -2.317 26.141 1.00 95.38 199 ALA A C 1
ATOM 1530 O O . ALA A 1 199 ? -13.382 -2.202 25.801 1.00 95.38 199 ALA A O 1
ATOM 1531 N N . ALA A 1 200 ? -15.285 -3.386 25.830 1.00 93.88 200 ALA A N 1
ATOM 1532 C CA . ALA A 1 200 ? -14.731 -4.500 25.078 1.00 93.88 200 ALA A CA 1
ATOM 1533 C C . ALA A 1 200 ? -15.783 -5.133 24.175 1.00 93.88 200 ALA A C 1
ATOM 1535 O O . ALA A 1 200 ? -16.936 -5.272 24.571 1.00 93.88 200 ALA A O 1
ATOM 1536 N N . TRP A 1 201 ? -15.353 -5.562 22.992 1.00 93.06 201 TRP A N 1
ATOM 1537 C CA . TRP A 1 201 ? -16.159 -6.359 22.075 1.00 93.06 201 TRP A CA 1
ATOM 1538 C C . TRP A 1 201 ? -15.467 -7.683 21.778 1.00 93.06 201 TRP A C 1
ATOM 1540 O O . TRP A 1 201 ? -14.283 -7.708 21.433 1.00 93.06 201 TRP A O 1
ATOM 1550 N N . ASN A 1 202 ? -16.201 -8.786 21.909 1.00 90.25 202 ASN A N 1
ATOM 1551 C CA . ASN A 1 202 ? -15.661 -10.128 21.741 1.00 90.25 202 ASN A CA 1
ATOM 1552 C C . ASN A 1 202 ? -15.741 -10.584 20.274 1.00 90.25 202 ASN A C 1
ATOM 1554 O O . ASN A 1 202 ? -16.820 -10.663 19.699 1.00 90.25 202 ASN A O 1
ATOM 1558 N N . ALA A 1 203 ? -14.593 -10.954 19.706 1.00 85.81 203 ALA A N 1
ATOM 1559 C CA . ALA A 1 203 ? -14.432 -11.376 18.318 1.00 85.81 203 ALA A CA 1
ATOM 1560 C C . ALA A 1 203 ? -14.229 -12.894 18.159 1.00 85.81 203 ALA A C 1
ATOM 1562 O O . ALA A 1 203 ? -13.736 -13.350 17.129 1.00 85.81 203 ALA A O 1
ATOM 1563 N N . ASN A 1 204 ? -14.585 -13.704 19.159 1.00 84.06 204 ASN A N 1
ATOM 1564 C CA . ASN A 1 204 ? -14.355 -15.153 19.147 1.00 84.06 204 ASN A CA 1
ATOM 1565 C C . ASN A 1 204 ? -15.047 -15.893 17.989 1.00 84.06 204 ASN A C 1
ATOM 1567 O O . ASN A 1 204 ? -14.598 -16.977 17.627 1.00 84.06 204 ASN A O 1
ATOM 1571 N N . ALA A 1 205 ? -16.109 -15.323 17.416 1.00 82.50 205 ALA A N 1
ATOM 1572 C CA . ALA A 1 205 ? -16.816 -15.888 16.267 1.00 82.50 205 ALA A CA 1
ATOM 1573 C C . ALA A 1 205 ? -16.167 -15.555 14.906 1.00 82.50 205 ALA A C 1
ATOM 1575 O O . ALA A 1 205 ? -16.563 -16.124 13.894 1.00 82.50 205 ALA A O 1
ATOM 1576 N N . ILE A 1 206 ? -15.190 -14.641 14.861 1.00 81.12 206 ILE A N 1
ATOM 1577 C CA . ILE A 1 206 ? -14.507 -14.243 13.623 1.00 81.12 206 ILE A CA 1
ATOM 1578 C C . ILE A 1 206 ? -13.415 -15.257 13.287 1.00 81.12 206 ILE A C 1
ATOM 1580 O O . ILE A 1 206 ? -12.655 -15.656 14.169 1.00 81.12 206 ILE A O 1
ATOM 1584 N N . ASP A 1 207 ? -13.308 -15.641 12.014 1.00 82.44 207 ASP A N 1
ATOM 1585 C CA . ASP A 1 207 ? -12.249 -16.525 11.520 1.00 82.44 207 ASP A CA 1
ATOM 1586 C C . ASP A 1 207 ? -10.848 -16.039 11.937 1.00 82.44 207 ASP A C 1
ATOM 1588 O O . ASP A 1 207 ? -10.542 -14.844 11.903 1.00 82.44 207 ASP A O 1
ATOM 1592 N N . PHE A 1 208 ? -10.005 -16.968 12.389 1.00 75.25 208 PHE A N 1
ATOM 1593 C CA . PHE A 1 208 ? -8.714 -16.630 12.988 1.00 75.25 208 PHE A CA 1
ATOM 1594 C C . PHE A 1 208 ? -7.699 -16.116 11.964 1.00 75.25 208 PHE A C 1
ATOM 1596 O O . PHE A 1 208 ? -6.976 -15.155 12.243 1.00 75.25 208 PHE A O 1
ATOM 1603 N N . ASP A 1 209 ? -7.667 -16.720 10.777 1.00 76.75 209 ASP A N 1
ATOM 1604 C CA . ASP A 1 209 ? -6.746 -16.324 9.715 1.00 76.75 209 ASP A CA 1
ATOM 1605 C C . ASP A 1 209 ? -7.163 -14.985 9.116 1.00 76.75 209 ASP A C 1
ATOM 1607 O O . ASP A 1 209 ? -6.310 -14.122 8.879 1.00 76.75 209 ASP A O 1
ATOM 1611 N N . LEU A 1 210 ? -8.474 -14.757 8.978 1.00 73.06 210 LEU A N 1
ATOM 1612 C CA . LEU A 1 210 ? -9.015 -13.439 8.677 1.00 73.06 210 LEU A CA 1
ATOM 1613 C C . LEU A 1 210 ? -8.537 -12.437 9.732 1.00 73.06 210 LEU A C 1
ATOM 1615 O O . LEU A 1 210 ? -7.883 -11.469 9.368 1.00 73.06 210 LEU A O 1
ATOM 1619 N N . PHE A 1 211 ? -8.739 -12.702 11.026 1.00 72.94 211 PHE A N 1
ATOM 1620 C CA . PHE A 1 211 ? -8.329 -11.793 12.104 1.00 72.94 211 PHE A CA 1
ATOM 1621 C C . PHE A 1 211 ? -6.835 -11.421 12.036 1.00 72.94 211 PHE A C 1
ATOM 1623 O O . PHE A 1 211 ? -6.484 -10.247 12.151 1.00 72.94 211 PHE A O 1
ATOM 1630 N N . ARG A 1 212 ? -5.933 -12.381 11.788 1.00 74.56 212 ARG A N 1
ATOM 1631 C CA . ARG A 1 212 ? -4.487 -12.109 11.653 1.00 74.56 212 ARG A CA 1
ATOM 1632 C C . ARG A 1 212 ? -4.140 -11.306 10.403 1.00 74.56 212 ARG A C 1
ATOM 1634 O O . ARG A 1 212 ? -3.346 -10.364 10.480 1.00 74.56 212 ARG A O 1
ATOM 1641 N N . TYR A 1 213 ? -4.712 -11.677 9.261 1.00 70.44 213 TYR A N 1
ATOM 1642 C CA . TYR A 1 213 ? -4.427 -11.030 7.983 1.00 70.44 213 TYR A CA 1
ATOM 1643 C C . TYR A 1 213 ? -4.966 -9.595 7.951 1.00 70.44 213 TYR A C 1
ATOM 1645 O O . TYR A 1 213 ? -4.255 -8.666 7.562 1.00 70.44 213 TYR A O 1
ATOM 1653 N N . THR A 1 214 ? -6.192 -9.384 8.434 1.00 68.56 214 THR A N 1
ATOM 1654 C CA . THR A 1 214 ? -6.858 -8.075 8.423 1.00 68.56 214 THR A CA 1
ATOM 1655 C C . THR A 1 214 ? -6.212 -7.085 9.383 1.00 68.56 214 THR A C 1
ATOM 1657 O O . THR A 1 214 ? -6.137 -5.893 9.085 1.00 68.56 214 THR A O 1
ATOM 1660 N N . MET A 1 215 ? -5.679 -7.567 10.508 1.00 65.88 215 MET A N 1
ATOM 1661 C CA . MET A 1 215 ? -5.005 -6.717 11.489 1.00 65.88 215 MET A CA 1
ATOM 1662 C C . MET A 1 215 ? -3.569 -6.347 11.093 1.00 65.88 215 MET A C 1
ATOM 1664 O O . MET A 1 215 ? -3.005 -5.427 11.680 1.00 65.88 215 MET A O 1
ATOM 1668 N N . GLY A 1 216 ? -2.995 -6.961 10.050 1.00 59.53 216 GLY A N 1
ATOM 1669 C CA . GLY A 1 216 ? -1.611 -6.701 9.619 1.00 59.53 216 GLY A CA 1
ATOM 1670 C C . GLY A 1 216 ? -0.567 -7.272 10.579 1.00 59.53 216 GLY A C 1
ATOM 1671 O O . GLY A 1 216 ? 0.563 -6.801 10.638 1.00 59.53 216 GLY A O 1
ATOM 1672 N N . THR A 1 217 ? -0.954 -8.281 11.350 1.00 56.16 217 THR A N 1
ATOM 1673 C CA . THR A 1 217 ? -0.208 -8.801 12.495 1.00 56.16 217 THR A CA 1
ATOM 1674 C C . THR A 1 217 ? -0.001 -10.295 12.347 1.00 56.16 217 THR A C 1
ATOM 1676 O O . THR A 1 217 ? -0.219 -11.058 13.286 1.00 56.16 217 THR A O 1
ATOM 1679 N N . THR A 1 218 ? 0.458 -10.737 11.176 1.00 58.28 218 THR A N 1
ATOM 1680 C CA . THR A 1 218 ? 0.767 -12.152 10.902 1.00 58.28 218 THR A CA 1
ATOM 1681 C C . THR A 1 218 ? 1.736 -12.775 11.920 1.00 58.28 218 THR A C 1
ATOM 1683 O O . THR A 1 218 ? 1.902 -13.991 11.924 1.00 58.28 218 THR A O 1
ATOM 1686 N N . ARG A 1 219 ? 2.351 -11.971 12.807 1.00 63.03 219 ARG A N 1
ATOM 1687 C CA . ARG A 1 219 ? 3.231 -12.411 13.901 1.00 63.03 219 ARG A CA 1
ATOM 1688 C C . ARG A 1 219 ? 2.995 -11.753 15.271 1.00 63.03 219 ARG A C 1
ATOM 1690 O O . ARG A 1 219 ? 3.709 -12.100 16.205 1.00 63.03 219 ARG A O 1
ATOM 1697 N N . ALA A 1 220 ? 2.070 -10.800 15.415 1.00 70.69 220 ALA A N 1
ATOM 1698 C CA . ALA A 1 220 ? 1.912 -10.057 16.673 1.00 70.69 220 ALA A CA 1
ATOM 1699 C C . ALA A 1 220 ? 0.673 -10.519 17.450 1.00 70.69 220 ALA A C 1
ATOM 1701 O O . ALA A 1 220 ? -0.407 -10.631 16.881 1.00 70.69 220 ALA A O 1
ATOM 1702 N N . ALA A 1 221 ? 0.820 -10.722 18.762 1.00 77.69 221 ALA A N 1
ATOM 1703 C CA . ALA A 1 221 ? -0.274 -11.129 19.651 1.00 77.69 221 ALA A CA 1
ATOM 1704 C C . ALA A 1 221 ? -1.302 -10.009 19.918 1.00 77.69 221 ALA A C 1
ATOM 1706 O O . ALA A 1 221 ? -2.383 -10.262 20.455 1.00 77.69 221 ALA A O 1
ATOM 1707 N N . SER A 1 222 ? -0.974 -8.761 19.564 1.00 82.25 222 SER A N 1
ATOM 1708 C CA . SER A 1 222 ? -1.878 -7.613 19.661 1.00 82.25 222 SER A CA 1
ATOM 1709 C C . SER A 1 222 ? -1.551 -6.536 18.621 1.00 82.25 222 SER A C 1
ATOM 1711 O O . SER A 1 222 ? -0.423 -6.469 18.130 1.00 82.25 222 SER A O 1
ATOM 1713 N N . ALA A 1 223 ? -2.537 -5.691 18.311 1.00 86.62 223 ALA A N 1
ATOM 1714 C CA . ALA A 1 223 ? -2.380 -4.493 17.488 1.00 86.62 223 ALA A CA 1
ATOM 1715 C C . ALA A 1 223 ? -2.918 -3.274 18.248 1.00 86.62 223 ALA A C 1
ATOM 1717 O O . ALA A 1 223 ? -4.101 -3.225 18.586 1.00 86.62 223 ALA A O 1
ATOM 1718 N N . THR A 1 224 ? -2.067 -2.292 18.529 1.00 89.81 224 THR A N 1
ATOM 1719 C CA . THR A 1 224 ? -2.459 -1.085 19.274 1.00 89.81 224 THR A CA 1
ATOM 1720 C C . THR A 1 224 ? -2.960 -0.001 18.327 1.00 89.81 224 THR A C 1
ATOM 1722 O O . THR A 1 224 ? -2.395 0.195 17.252 1.00 89.81 224 THR A O 1
ATOM 1725 N N . VAL A 1 225 ? -3.982 0.742 18.752 1.00 91.75 225 VAL A N 1
ATOM 1726 C CA . VAL A 1 225 ? -4.391 1.992 18.106 1.00 91.75 225 VAL A CA 1
ATOM 1727 C C . VAL A 1 225 ? -3.576 3.126 18.721 1.00 91.75 225 VAL A C 1
ATOM 1729 O O . VAL A 1 225 ? -3.701 3.405 19.912 1.00 91.75 225 VAL A O 1
ATOM 1732 N N . ALA A 1 226 ? -2.726 3.779 17.931 1.00 91.94 226 ALA A N 1
ATOM 1733 C CA . ALA A 1 226 ? -1.968 4.940 18.380 1.00 91.94 226 ALA A CA 1
ATOM 1734 C C . ALA A 1 226 ? -2.917 6.132 18.591 1.00 91.94 226 ALA A C 1
ATOM 1736 O O . ALA A 1 226 ? -3.417 6.727 17.633 1.00 91.94 226 ALA A O 1
ATOM 1737 N N . LEU A 1 227 ? -3.190 6.461 19.853 1.00 91.62 227 LEU A N 1
ATOM 1738 C CA . LEU A 1 227 ? -4.121 7.525 20.217 1.00 91.62 227 LEU A CA 1
ATOM 1739 C C . LEU A 1 227 ? -3.404 8.876 20.238 1.00 91.62 227 LEU A C 1
ATOM 1741 O O . LEU A 1 227 ? -2.537 9.111 21.076 1.00 91.62 227 LEU A O 1
ATOM 1745 N N . THR A 1 228 ? -3.781 9.779 19.336 1.00 86.31 228 THR A N 1
ATOM 1746 C CA . THR A 1 228 ? -3.218 11.139 19.265 1.00 86.31 228 THR A CA 1
ATOM 1747 C C . THR A 1 228 ? -3.976 12.130 20.148 1.00 86.31 228 THR A C 1
ATOM 1749 O O . THR A 1 228 ? -3.418 13.143 20.563 1.00 86.31 228 THR A O 1
ATOM 1752 N N . GLN A 1 229 ? -5.242 11.838 20.466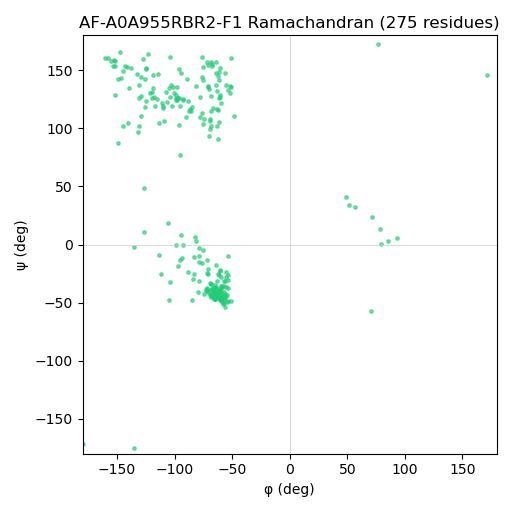 1.00 80.00 229 GLN A N 1
ATOM 1753 C CA . GLN A 1 229 ? -6.098 12.642 21.339 1.00 80.00 229 GLN A CA 1
ATOM 1754 C C . GLN A 1 229 ? -6.930 11.719 22.230 1.00 80.00 229 GLN A C 1
ATOM 1756 O O . GLN A 1 229 ? -7.877 11.080 21.767 1.00 80.00 229 GLN A O 1
ATOM 1761 N N . SER A 1 230 ? -6.544 11.631 23.504 1.00 82.50 230 SER A N 1
ATOM 1762 C CA . SER A 1 230 ? -7.189 10.759 24.484 1.00 82.50 230 SER A CA 1
ATOM 1763 C C . SER A 1 230 ? -7.111 11.340 25.906 1.00 82.50 230 SER A C 1
ATOM 1765 O O . SER A 1 230 ? -6.170 11.059 26.664 1.00 82.50 230 SER A O 1
ATOM 1767 N N . PRO A 1 231 ? -8.075 12.191 26.301 1.00 82.00 231 PRO A N 1
ATOM 1768 C CA . PRO A 1 231 ? -8.101 12.742 27.651 1.00 82.00 231 PRO A CA 1
ATOM 1769 C C . PRO A 1 231 ? -8.416 11.658 28.694 1.00 82.00 231 PRO A C 1
ATOM 1771 O O . PRO A 1 231 ? -7.764 11.639 29.738 1.00 82.00 231 PRO A O 1
ATOM 1774 N N . SER A 1 232 ? -9.323 10.720 28.386 1.00 90.06 232 SER A N 1
ATOM 1775 C CA . SER A 1 232 ? -9.854 9.712 29.320 1.00 90.06 232 SER A CA 1
ATOM 1776 C C . SER A 1 232 ? -9.475 8.255 29.012 1.00 90.06 232 SER A C 1
ATOM 1778 O O . SER A 1 232 ? -9.691 7.396 29.861 1.00 90.06 232 SER A O 1
ATOM 1780 N N . ILE A 1 233 ? -8.866 7.943 27.864 1.00 91.94 233 ILE A N 1
ATOM 1781 C CA . ILE A 1 233 ? -8.424 6.576 27.531 1.00 91.94 233 ILE A CA 1
ATOM 1782 C C . ILE A 1 233 ? -6.915 6.431 27.741 1.00 91.94 233 ILE A C 1
ATOM 1784 O O . ILE A 1 233 ? -6.123 7.296 27.363 1.00 91.94 233 ILE A O 1
ATOM 1788 N N . ASP A 1 234 ? -6.528 5.329 28.365 1.00 91.06 234 ASP A N 1
ATOM 1789 C CA . ASP A 1 234 ? -5.142 4.900 28.516 1.00 91.06 234 ASP A CA 1
ATOM 1790 C C . ASP A 1 234 ? -4.693 4.116 27.278 1.00 91.06 234 ASP A C 1
ATOM 1792 O 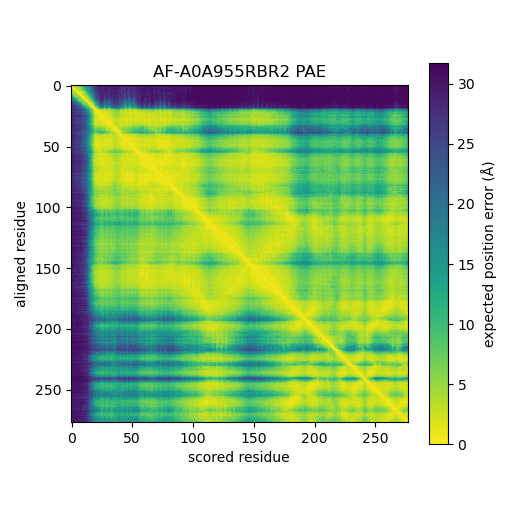O . ASP A 1 234 ? -3.669 4.415 26.664 1.00 91.06 234 ASP A O 1
ATOM 1796 N N . LYS A 1 235 ? -5.511 3.150 26.842 1.00 92.31 235 LYS A N 1
ATOM 1797 C CA . LYS A 1 235 ? -5.150 2.254 25.742 1.00 92.31 235 LYS A CA 1
ATOM 1798 C C . LYS A 1 235 ? -6.372 1.792 24.951 1.00 92.31 235 LYS A C 1
ATOM 1800 O O . LYS A 1 235 ? -7.409 1.490 25.529 1.00 92.31 235 LYS A O 1
ATOM 1805 N N . ALA A 1 236 ? -6.225 1.674 23.634 1.00 93.50 236 ALA A N 1
ATOM 1806 C CA . ALA A 1 236 ? -7.166 0.979 22.755 1.00 93.50 236 ALA A CA 1
ATOM 1807 C C . ALA A 1 236 ? -6.388 -0.008 21.877 1.00 93.50 236 ALA A C 1
ATOM 1809 O O . ALA A 1 236 ? -5.373 0.359 21.277 1.00 93.50 236 ALA A O 1
ATOM 1810 N N . TRP A 1 237 ? -6.803 -1.273 21.841 1.00 92.56 237 TRP A N 1
ATOM 1811 C CA . TRP A 1 237 ? -6.064 -2.309 21.123 1.00 92.56 237 TRP A CA 1
ATOM 1812 C C . TRP A 1 237 ? -6.933 -3.506 20.751 1.00 92.56 237 TRP A C 1
ATOM 1814 O O . TRP A 1 237 ? -7.980 -3.774 21.338 1.00 92.56 237 TRP A O 1
ATOM 1824 N N . PHE A 1 238 ? -6.440 -4.260 19.779 1.00 88.69 238 PHE A N 1
ATOM 1825 C CA . PHE A 1 238 ? -6.950 -5.565 19.404 1.00 88.69 238 PHE A CA 1
ATOM 1826 C C . PHE A 1 238 ? -6.078 -6.641 20.044 1.00 88.69 238 PHE A C 1
ATOM 1828 O O . PHE A 1 238 ? -4.852 -6.616 19.908 1.00 88.69 238 PHE A O 1
ATOM 1835 N N . VAL A 1 239 ? -6.703 -7.585 20.736 1.00 86.69 239 VAL A N 1
ATOM 1836 C CA . VAL A 1 239 ? -6.071 -8.808 21.240 1.00 86.69 239 VAL A CA 1
ATOM 1837 C C . VAL A 1 239 ? -6.269 -9.894 20.190 1.00 86.69 239 VAL A C 1
ATOM 1839 O O . VAL A 1 239 ? -7.404 -10.137 19.785 1.00 86.69 239 VAL A O 1
ATOM 1842 N N . ILE A 1 240 ? -5.179 -10.511 19.733 1.00 79.38 240 ILE A N 1
ATOM 1843 C CA . ILE A 1 240 ? -5.182 -11.496 18.639 1.00 79.38 240 ILE A CA 1
ATOM 1844 C C . ILE A 1 240 ? -5.015 -12.916 19.175 1.00 79.38 240 ILE A C 1
ATOM 1846 O O . ILE A 1 240 ? -5.795 -13.794 18.808 1.00 79.38 240 ILE A O 1
ATOM 1850 N N . ASP A 1 241 ? -4.050 -13.134 20.069 1.00 70.88 241 ASP A N 1
ATOM 1851 C CA . ASP A 1 241 ? -3.808 -14.450 20.664 1.00 70.88 241 ASP A CA 1
ATOM 1852 C C . ASP A 1 241 ? -4.509 -14.585 22.042 1.00 70.88 241 ASP A C 1
ATOM 1854 O O . ASP A 1 241 ? -4.739 -13.606 22.753 1.00 70.88 241 ASP A O 1
ATOM 1858 N N . ALA A 1 242 ? -4.878 -15.819 22.408 1.00 67.00 242 ALA A N 1
ATOM 1859 C CA . ALA A 1 242 ? -5.695 -16.250 23.560 1.00 67.00 242 ALA A CA 1
ATOM 1860 C C . ALA A 1 242 ? -7.205 -15.918 23.515 1.00 67.00 242 ALA A C 1
ATOM 1862 O O . ALA A 1 242 ? -8.017 -16.839 23.604 1.00 67.00 242 ALA A O 1
ATOM 1863 N N . GLN A 1 243 ? -7.611 -14.650 23.379 1.00 74.38 243 GLN A N 1
ATOM 1864 C CA . GLN A 1 243 ? -9.031 -14.248 23.321 1.00 74.38 243 GLN A CA 1
ATOM 1865 C C . GLN A 1 243 ? -9.216 -13.066 22.369 1.00 74.38 243 GLN A C 1
ATOM 1867 O O . GLN A 1 243 ? -8.926 -11.926 22.731 1.00 74.38 243 GLN A O 1
ATOM 1872 N N . ARG A 1 244 ? -9.711 -13.342 21.157 1.00 85.38 244 ARG A N 1
ATOM 1873 C CA . ARG A 1 244 ? -9.890 -12.337 20.103 1.00 85.38 244 ARG A CA 1
ATOM 1874 C C . ARG A 1 244 ? -10.890 -11.283 20.557 1.00 85.38 244 ARG A C 1
ATOM 1876 O O . ARG A 1 244 ? -12.062 -11.596 20.766 1.00 85.38 244 ARG A O 1
ATOM 1883 N N . ARG A 1 245 ? -10.450 -10.037 20.709 1.00 89.56 245 ARG A N 1
ATOM 1884 C CA . ARG A 1 245 ? -11.330 -8.924 21.090 1.00 89.56 245 ARG A CA 1
ATOM 1885 C C . ARG A 1 245 ? -10.738 -7.572 20.742 1.00 89.56 245 ARG A C 1
ATOM 1887 O O . ARG A 1 245 ? -9.525 -7.439 20.595 1.00 89.56 245 ARG A O 1
ATOM 1894 N N . PHE A 1 246 ? -11.601 -6.572 20.673 1.00 91.81 246 PHE A N 1
ATOM 1895 C CA . PHE A 1 246 ? -11.206 -5.170 20.740 1.00 91.81 246 PHE A CA 1
ATOM 1896 C C . PHE A 1 246 ? -11.472 -4.662 22.158 1.00 91.81 246 PHE A C 1
ATOM 1898 O O . PHE A 1 246 ? -12.556 -4.895 22.691 1.00 91.81 246 PHE A O 1
ATOM 1905 N N . GLU A 1 247 ? -10.489 -4.018 22.782 1.00 93.62 247 GLU A N 1
ATOM 1906 C CA . GLU A 1 247 ? -10.569 -3.533 24.162 1.00 93.62 247 GLU A CA 1
ATOM 1907 C C . GLU A 1 247 ? -10.115 -2.073 24.234 1.00 93.62 247 GLU A C 1
ATOM 1909 O O . GLU A 1 247 ? -9.130 -1.665 23.609 1.00 93.62 247 GLU A O 1
ATOM 1914 N N . VAL A 1 248 ? -10.860 -1.286 25.004 1.00 94.69 248 VAL A N 1
ATOM 1915 C CA . VAL A 1 248 ? -10.596 0.116 25.305 1.00 94.69 248 VAL A CA 1
ATOM 1916 C C . VAL A 1 248 ? -10.560 0.265 26.817 1.00 94.69 248 VAL A C 1
ATOM 1918 O O . VAL A 1 248 ? -11.518 -0.075 27.515 1.00 94.69 248 VAL A O 1
ATOM 1921 N N . LEU A 1 249 ? -9.446 0.784 27.315 1.00 94.75 249 LEU A N 1
ATOM 1922 C CA . LEU A 1 249 ? -9.152 0.929 28.729 1.00 94.75 249 LEU A CA 1
ATOM 1923 C C . LEU A 1 249 ? -9.054 2.403 29.094 1.00 94.75 249 LEU A C 1
ATOM 1925 O O . LEU A 1 249 ? -8.269 3.149 28.506 1.00 94.75 249 LEU A O 1
ATOM 1929 N N . GLY A 1 250 ? -9.839 2.815 30.079 1.00 94.56 250 GLY A N 1
ATOM 1930 C CA . GLY A 1 250 ? -9.796 4.151 30.651 1.00 94.56 250 GLY A CA 1
ATOM 1931 C C . GLY A 1 250 ? -8.562 4.379 31.501 1.00 94.56 250 GLY A C 1
ATOM 1932 O O . GLY A 1 250 ? -7.969 3.442 32.038 1.00 94.56 250 GLY A O 1
ATOM 1933 N N . LYS A 1 251 ? -8.192 5.649 31.660 1.00 93.44 251 LYS A N 1
ATOM 1934 C CA . LYS A 1 251 ? -7.221 6.042 32.685 1.00 93.44 251 LYS A CA 1
ATOM 1935 C C . LYS A 1 251 ? -7.789 5.748 34.074 1.00 93.44 251 LYS A C 1
ATOM 1937 O O . LYS A 1 251 ? -9.003 5.673 34.265 1.00 93.44 251 LYS A O 1
ATOM 1942 N N . CYS A 1 252 ? -6.914 5.603 35.057 1.00 93.44 252 CYS A N 1
ATOM 1943 C CA . CYS A 1 252 ? -7.322 5.395 36.441 1.00 93.44 252 CYS A CA 1
ATOM 1944 C C . CYS A 1 252 ? -8.309 6.484 36.916 1.00 93.44 252 CYS A C 1
ATOM 1946 O O . CYS A 1 252 ? -8.088 7.667 36.658 1.00 93.44 252 CYS A O 1
ATOM 1948 N N . GLY A 1 253 ? -9.408 6.092 37.566 1.00 91.25 253 GLY A N 1
ATOM 1949 C CA . GLY A 1 253 ? -10.459 6.997 38.051 1.00 91.25 253 GLY A CA 1
ATOM 1950 C C . GLY A 1 253 ? -11.454 7.477 36.988 1.00 91.25 253 GLY A C 1
ATOM 1951 O O . GLY A 1 253 ? -12.364 8.241 37.307 1.00 91.25 253 GLY A O 1
ATOM 1952 N N . THR A 1 254 ? -11.317 7.049 35.729 1.00 92.69 254 THR A N 1
ATOM 1953 C CA . THR A 1 254 ? -12.289 7.406 34.687 1.00 92.69 254 THR A CA 1
ATOM 1954 C C . THR A 1 254 ? -13.583 6.621 34.831 1.00 92.69 254 THR A C 1
ATOM 1956 O O . THR A 1 254 ? -13.590 5.431 35.149 1.00 92.69 254 THR A O 1
ATOM 1959 N N . THR A 1 255 ? -14.689 7.307 34.565 1.00 88.38 255 THR A N 1
ATOM 1960 C CA . THR A 1 255 ? -16.040 6.748 34.554 1.00 88.38 255 THR A CA 1
ATOM 1961 C C . THR A 1 255 ? -16.684 7.051 33.204 1.00 88.38 255 THR A C 1
ATOM 1963 O O . THR A 1 255 ? -16.326 8.025 32.545 1.00 88.38 255 THR A O 1
ATOM 1966 N N . GLY A 1 256 ? -17.597 6.191 32.761 1.00 89.12 256 GLY A N 1
ATOM 1967 C CA . GLY A 1 256 ? -18.290 6.347 31.487 1.00 89.12 256 GLY A CA 1
ATOM 1968 C C . GLY A 1 256 ? -19.114 5.110 31.168 1.00 89.12 256 GLY A C 1
ATOM 1969 O O . GLY A 1 256 ? -18.735 3.997 31.530 1.00 89.12 256 GLY A O 1
ATOM 1970 N N . SER A 1 257 ? -20.261 5.307 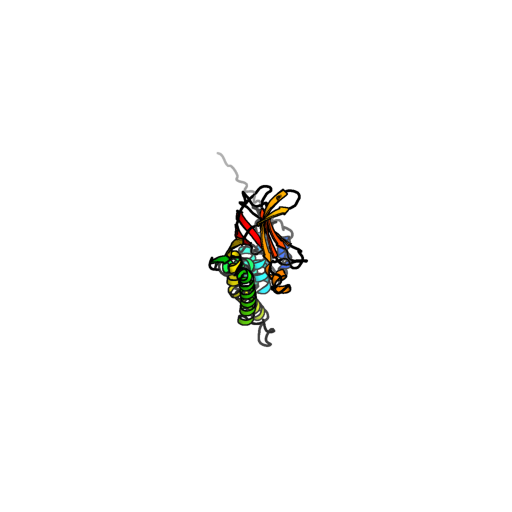30.520 1.00 92.75 257 SER A N 1
ATOM 1971 C CA . SER A 1 257 ? -21.162 4.217 30.119 1.00 92.75 257 SER A CA 1
ATOM 1972 C C . SER A 1 257 ? -20.908 3.731 28.694 1.00 92.75 257 SER A C 1
ATOM 1974 O O . SER A 1 257 ? -21.435 2.691 28.297 1.00 92.75 257 SER A O 1
ATOM 1976 N N . LYS A 1 258 ? -20.107 4.466 27.911 1.00 94.81 258 LYS A N 1
ATOM 1977 C CA . LYS A 1 258 ? -19.725 4.120 26.540 1.00 94.81 258 LYS A CA 1
ATOM 1978 C C . LYS A 1 258 ? -18.297 4.569 26.258 1.00 94.81 258 LYS A C 1
ATOM 1980 O O . LYS A 1 258 ? -17.867 5.574 26.797 1.00 94.81 258 LYS A O 1
ATOM 1985 N N . ALA A 1 259 ? -17.593 3.855 25.391 1.00 95.25 259 ALA A N 1
ATOM 1986 C CA . ALA A 1 259 ? -16.351 4.312 24.781 1.00 95.25 259 ALA A CA 1
ATOM 1987 C C . ALA A 1 259 ? -16.609 4.642 23.313 1.00 95.25 259 ALA A C 1
ATOM 1989 O O . ALA A 1 259 ? -17.173 3.815 22.594 1.00 95.25 259 ALA A O 1
ATOM 1990 N N . LYS A 1 260 ? -16.159 5.810 22.855 1.00 95.75 260 LYS A N 1
ATOM 1991 C CA . LYS A 1 260 ? -16.142 6.186 21.441 1.00 95.75 260 LYS A CA 1
ATOM 1992 C C . LYS A 1 260 ? -14.704 6.245 20.942 1.00 95.75 260 LYS A C 1
ATOM 1994 O O . LYS A 1 260 ? -13.904 7.030 21.445 1.00 95.75 260 LYS A O 1
ATOM 1999 N N . VAL A 1 261 ? -14.392 5.453 19.922 1.00 95.00 261 VAL A N 1
ATOM 2000 C CA . VAL A 1 261 ? -13.081 5.422 19.261 1.00 95.00 261 VAL A CA 1
ATOM 2001 C C . VAL A 1 261 ? -13.269 5.787 17.797 1.00 95.00 261 VAL A C 1
ATOM 2003 O O . VAL A 1 261 ? -14.066 5.169 17.101 1.00 95.00 261 VAL A O 1
ATOM 2006 N N . THR A 1 262 ? -12.541 6.787 17.315 1.00 95.50 262 THR A N 1
ATOM 2007 C CA . THR A 1 262 ? -12.449 7.101 15.886 1.00 95.50 262 THR A CA 1
ATOM 2008 C C . THR A 1 262 ? -11.052 6.751 15.418 1.00 95.50 262 THR A C 1
ATOM 2010 O O . THR A 1 262 ? -10.088 7.323 15.917 1.00 95.50 262 THR A O 1
ATOM 2013 N N . MET A 1 263 ? -10.928 5.812 14.487 1.00 93.88 263 MET A N 1
ATOM 2014 C CA . MET A 1 263 ? -9.634 5.295 14.055 1.00 93.88 263 MET A CA 1
ATOM 2015 C C . MET A 1 263 ? -9.547 5.113 12.544 1.00 93.88 263 MET A C 1
ATOM 2017 O O . MET A 1 263 ? -10.537 4.852 11.863 1.00 93.88 263 MET A O 1
ATOM 2021 N N . THR A 1 264 ? -8.329 5.227 12.039 1.00 91.81 264 THR A N 1
ATOM 2022 C CA . THR A 1 264 ? -7.943 4.994 10.647 1.00 91.81 264 THR A CA 1
ATOM 2023 C C . THR A 1 264 ? -6.782 4.010 10.617 1.00 91.81 264 THR A C 1
ATOM 2025 O O . THR A 1 264 ? -6.087 3.829 11.624 1.00 91.81 264 THR A O 1
ATOM 2028 N N . ARG A 1 265 ? -6.572 3.367 9.468 1.00 86.62 265 ARG A N 1
ATOM 2029 C CA . ARG A 1 265 ? -5.473 2.423 9.266 1.00 86.62 265 ARG A CA 1
ATOM 2030 C C . ARG A 1 265 ? -4.570 2.914 8.145 1.00 86.62 265 ARG A C 1
ATOM 2032 O O . ARG A 1 265 ? -5.066 3.248 7.079 1.00 86.62 265 ARG A O 1
ATOM 2039 N N . THR A 1 266 ? -3.261 2.940 8.355 1.00 78.44 266 THR A N 1
ATOM 2040 C CA . THR A 1 266 ? -2.307 3.313 7.303 1.00 78.44 266 THR A CA 1
ATOM 2041 C C . THR A 1 266 ? -2.120 2.170 6.293 1.00 78.44 266 THR A C 1
ATOM 2043 O O . THR A 1 266 ? -2.429 1.013 6.609 1.00 78.44 266 THR A O 1
ATOM 2046 N N . PRO A 1 267 ? -1.597 2.445 5.082 1.00 69.50 267 PRO A N 1
ATOM 2047 C CA . PRO A 1 267 ? -1.254 1.400 4.113 1.00 69.50 267 PRO A CA 1
ATOM 2048 C C . PRO A 1 267 ? -0.278 0.347 4.662 1.00 69.50 267 PRO A C 1
ATOM 2050 O O . PRO A 1 267 ? -0.366 -0.822 4.298 1.00 69.50 267 PRO A O 1
ATOM 2053 N N . GLU A 1 268 ? 0.614 0.745 5.570 1.00 70.56 268 GLU A N 1
ATOM 2054 C CA . GLU A 1 268 ? 1.614 -0.109 6.229 1.00 70.56 268 GLU A CA 1
ATOM 2055 C C . GLU A 1 268 ? 1.010 -0.948 7.368 1.00 70.56 268 GLU A C 1
ATOM 2057 O O . GLU A 1 268 ? 1.690 -1.774 7.972 1.00 70.56 268 GLU A O 1
ATOM 2062 N N . GLY A 1 269 ? -0.279 -0.757 7.657 1.00 76.31 269 GLY A N 1
ATOM 2063 C CA . GLY A 1 269 ? -1.041 -1.550 8.613 1.00 76.31 269 GLY A CA 1
ATOM 2064 C C . GLY A 1 269 ? -1.085 -0.997 10.034 1.00 76.31 269 GLY A C 1
ATOM 2065 O O . GLY A 1 269 ? -1.662 -1.651 10.903 1.00 76.31 269 GLY A O 1
ATOM 2066 N N . ALA A 1 270 ? -0.538 0.197 10.278 1.00 84.38 270 ALA A N 1
ATOM 2067 C CA . ALA A 1 270 ? -0.607 0.848 11.581 1.00 84.38 270 ALA A CA 1
ATOM 2068 C C . ALA A 1 270 ? -1.996 1.454 11.829 1.00 84.38 270 ALA A C 1
ATOM 2070 O O . ALA A 1 270 ? -2.622 1.989 10.916 1.00 84.38 270 ALA A O 1
ATOM 2071 N N . TRP A 1 271 ? -2.468 1.407 13.075 1.00 89.69 271 TRP A N 1
ATOM 2072 C CA . TRP A 1 271 ? -3.728 2.027 13.487 1.00 89.69 271 TRP A CA 1
ATOM 2073 C C . TRP A 1 271 ? -3.469 3.327 14.236 1.00 89.69 271 TRP A C 1
ATOM 2075 O O . TRP A 1 271 ? -2.606 3.378 15.112 1.00 89.69 271 TRP A O 1
ATOM 2085 N N . SER A 1 272 ? -4.250 4.362 13.947 1.00 92.06 272 SER A N 1
ATOM 2086 C CA . SER A 1 272 ? -4.191 5.638 14.663 1.00 92.06 272 SER A CA 1
ATOM 2087 C C . SER A 1 272 ? -5.578 6.239 14.834 1.00 92.06 272 SER A C 1
ATOM 2089 O O . SER A 1 272 ? -6.486 5.956 14.049 1.00 92.06 272 SER A O 1
ATOM 2091 N N . GLY A 1 273 ? -5.767 7.055 15.869 1.00 93.00 273 GLY A N 1
ATOM 2092 C CA . GLY A 1 273 ? -7.083 7.617 16.135 1.00 93.00 273 GLY A CA 1
ATOM 2093 C C . GLY A 1 273 ? -7.179 8.540 17.338 1.00 93.00 273 GLY A C 1
ATOM 2094 O O . GLY A 1 273 ? -6.189 8.899 17.975 1.00 93.00 273 GLY A O 1
ATOM 2095 N N . SER A 1 274 ? -8.415 8.897 17.653 1.00 93.19 274 SER A N 1
ATOM 2096 C CA . SER A 1 274 ? -8.812 9.611 18.861 1.00 93.19 274 SER A CA 1
ATOM 2097 C C . SER A 1 274 ? -9.887 8.821 19.590 1.00 93.19 274 SER A C 1
ATOM 2099 O O . SER A 1 274 ? -10.638 8.049 18.983 1.00 93.19 274 SER A O 1
ATOM 2101 N N . ALA A 1 275 ? -9.952 8.978 20.907 1.00 91.62 275 ALA A N 1
ATOM 2102 C CA . ALA A 1 275 ? -10.911 8.230 21.695 1.00 91.62 275 ALA A CA 1
ATOM 2103 C C . ALA A 1 275 ? -11.298 8.944 22.996 1.00 91.62 275 ALA A C 1
ATOM 2105 O O . ALA A 1 275 ? -10.513 9.713 23.555 1.00 91.62 275 ALA A O 1
ATOM 2106 N N . GLY A 1 276 ? -12.499 8.648 23.496 1.00 91.94 276 GLY A N 1
ATOM 2107 C CA . GLY A 1 276 ? -12.939 9.036 24.837 1.00 91.94 276 GLY A CA 1
ATOM 2108 C C . GLY A 1 276 ? -14.034 8.123 25.391 1.00 91.94 276 GLY A C 1
ATOM 2109 O O . GLY A 1 276 ? -14.732 7.453 24.628 1.00 91.94 276 GLY A O 1
ATOM 2110 N N . PHE A 1 277 ? -14.151 8.108 26.717 1.00 88.50 277 PHE A N 1
ATOM 2111 C CA . PHE A 1 277 ? -15.352 7.683 27.445 1.00 88.50 277 PHE A CA 1
ATOM 2112 C C . PHE A 1 277 ? -16.324 8.849 27.638 1.00 88.50 277 PHE A C 1
ATOM 2114 O O . PHE A 1 277 ? -15.817 9.993 27.730 1.00 88.50 277 PHE A O 1
#

Foldseek 3Di:
DDDDDDDDDPPPPDPPDDVQQADQALVSVVVQDDDPPDPDDDCVSVLVNLLVHPHQAAPLSLLVCQQVVHDVSNSVSSCVSRVHDDDPVPSHHLVVLLVVLLVPADAEEAEEEQVRNVVLLVLLVVLVVQLVVLDVVLDDLDDADPPHDPRRSSVVVVVSSSSSSNSSRNSLNHQQRYKYKYKFFWDWDQDPNATWIKGKHFPPVPDLVSLCVSQLCVPDQKAWAAAPAEPFWPTWIFGRPPTTMTMTITDGPYDDGMKIWIWGAHSSNHIYTHIYD

Nearest PDB structures (foldseek):
  8df2-assembly1_C  TM=2.786E-01  e=1.377E+00  Akkermansia muciniphila